Protein AF-0000000072248051 (afdb_homodimer)

Structure (mmCIF, N/CA/C/O backbone):
data_AF-0000000072248051-model_v1
#
loop_
_entity.id
_entity.type
_entity.pdbx_description
1 polymer '5-carboxymethyl-2-hydroxymuconate delta isomerase'
#
loop_
_atom_site.group_PDB
_atom_site.id
_atom_site.type_symbol
_atom_site.label_atom_id
_atom_site.label_alt_id
_atom_site.label_comp_id
_atom_site.label_asym_id
_atom_site.label_entity_id
_atom_site.label_seq_id
_atom_site.pdbx_PDB_ins_code
_atom_site.Cartn_x
_atom_site.Cartn_y
_atom_site.Cartn_z
_atom_site.occupancy
_atom_site.B_iso_or_equiv
_atom_site.auth_seq_id
_atom_site.auth_comp_id
_atom_site.auth_asym_id
_atom_site.auth_atom_id
_atom_site.pdbx_PDB_model_num
ATOM 1 N N . MET A 1 1 ? 15.422 21.766 -1.283 1 56.38 1 MET A N 1
ATOM 2 C CA . MET A 1 1 ? 14.008 21.906 -1.621 1 56.38 1 MET A CA 1
ATOM 3 C C . MET A 1 1 ? 13.242 20.625 -1.302 1 56.38 1 MET A C 1
ATOM 5 O O . MET A 1 1 ? 13.797 19.531 -1.382 1 56.38 1 MET A O 1
ATOM 9 N N . ALA A 1 2 ? 12.133 20.641 -0.471 1 66.75 2 ALA A N 1
ATOM 10 C CA . ALA A 1 2 ? 11.414 19.422 -0.105 1 66.75 2 ALA A CA 1
ATOM 11 C C . ALA A 1 2 ? 10.547 18.922 -1.262 1 66.75 2 ALA A C 1
ATOM 13 O O . ALA A 1 2 ? 9.977 19.734 -2.008 1 66.75 2 ALA A O 1
ATOM 14 N N . MET A 1 3 ? 10.852 17.75 -1.955 1 83.56 3 MET A N 1
ATOM 15 C CA . MET A 1 3 ? 10.305 17.094 -3.141 1 83.56 3 MET A CA 1
ATOM 16 C C . MET A 1 3 ? 9.375 15.953 -2.752 1 83.56 3 MET A C 1
ATOM 18 O O . MET A 1 3 ? 9.758 14.781 -2.797 1 83.56 3 MET A O 1
ATOM 22 N N . PRO A 1 4 ? 8.094 16.531 -2.42 1 94.81 4 PRO A N 1
ATOM 23 C CA . PRO A 1 4 ? 7.203 15.43 -2.037 1 94.81 4 PRO A CA 1
ATOM 24 C C . PRO A 1 4 ? 6.652 14.664 -3.24 1 94.81 4 PRO A C 1
ATOM 26 O O . PRO A 1 4 ? 6.301 15.273 -4.254 1 94.81 4 PRO A O 1
ATOM 29 N N . HIS A 1 5 ? 6.719 13.406 -3.209 1 97.38 5 HIS A N 1
ATOM 30 C CA . HIS A 1 5 ? 5.953 12.5 -4.055 1 97.38 5 HIS A CA 1
ATOM 31 C C . HIS A 1 5 ? 4.754 11.93 -3.303 1 97.38 5 HIS A C 1
ATOM 33 O O . HIS A 1 5 ? 4.914 11.312 -2.248 1 97.38 5 HIS A O 1
ATOM 39 N N . VAL A 1 6 ? 3.574 12.25 -3.816 1 98.56 6 VAL A N 1
ATOM 40 C CA . VAL A 1 6 ? 2.365 11.719 -3.195 1 98.56 6 VAL A CA 1
ATOM 41 C C . VAL A 1 6 ? 1.785 10.602 -4.062 1 98.56 6 VAL A C 1
ATOM 43 O O . VAL A 1 6 ? 1.595 10.781 -5.27 1 98.56 6 VAL A O 1
ATOM 46 N N . VAL A 1 7 ? 1.56 9.422 -3.469 1 98.69 7 VAL A N 1
ATOM 47 C CA . VAL A 1 7 ? 0.905 8.297 -4.129 1 98.69 7 VAL A CA 1
ATOM 48 C C . VAL A 1 7 ? -0.353 7.906 -3.355 1 98.69 7 VAL A C 1
ATOM 50 O O . VAL A 1 7 ? -0.279 7.551 -2.176 1 98.69 7 VAL A O 1
ATOM 53 N N . VAL A 1 8 ? -1.468 8.016 -4.027 1 98.75 8 VAL A N 1
ATOM 54 C CA . VAL A 1 8 ? -2.736 7.684 -3.391 1 98.75 8 VAL A CA 1
ATOM 55 C C . VAL A 1 8 ? -3.295 6.395 -3.992 1 98.75 8 VAL A C 1
ATOM 57 O O . VAL A 1 8 ? -3.477 6.301 -5.207 1 98.75 8 VAL A O 1
ATOM 60 N N . ASP A 1 9 ? -3.535 5.387 -3.133 1 98.62 9 ASP A N 1
ATOM 61 C CA . ASP A 1 9 ? -4.293 4.191 -3.496 1 98.62 9 ASP A CA 1
ATOM 62 C C . ASP A 1 9 ? -5.711 4.254 -2.939 1 98.62 9 ASP A C 1
ATOM 64 O O . ASP A 1 9 ? -5.918 4.664 -1.796 1 98.62 9 ASP A O 1
ATOM 68 N N . TYR A 1 10 ? -6.629 3.877 -3.762 1 98.56 10 TYR A N 1
ATOM 69 C CA . TYR A 1 10 ? -7.996 3.846 -3.256 1 98.56 10 TYR A CA 1
ATOM 70 C C . TYR A 1 10 ? -8.75 2.633 -3.791 1 98.56 10 TYR A C 1
ATOM 72 O O . TYR A 1 10 ? -8.461 2.154 -4.891 1 98.56 10 TYR A O 1
ATOM 80 N N . SER A 1 11 ? -9.688 2.115 -2.953 1 98.12 11 SER A N 1
ATOM 81 C CA . SER A 1 11 ? -10.398 0.886 -3.291 1 98.12 11 SER A CA 1
ATOM 82 C C . SER A 1 11 ? -11.383 1.111 -4.434 1 98.12 11 SER A C 1
ATOM 84 O O . SER A 1 11 ? -12.016 2.164 -4.516 1 98.12 11 SER A O 1
ATOM 86 N N . GLU A 1 12 ? -11.602 0.101 -5.242 1 97.06 12 GLU A N 1
ATOM 87 C CA . GLU A 1 12 ? -12.367 0.191 -6.48 1 97.06 12 GLU A CA 1
ATOM 88 C C . GLU A 1 12 ? -13.836 0.494 -6.195 1 97.06 12 GLU A C 1
ATOM 90 O O . GLU A 1 12 ? -14.531 1.071 -7.035 1 97.06 12 GLU A O 1
ATOM 95 N N . ASN A 1 13 ? -14.344 0.174 -5.078 1 95.88 13 ASN A N 1
ATOM 96 C CA . ASN A 1 13 ? -15.766 0.297 -4.789 1 95.88 13 ASN A CA 1
ATOM 97 C C . ASN A 1 13 ? -16.156 1.74 -4.477 1 95.88 13 ASN A C 1
ATOM 99 O O . ASN A 1 13 ? -17.328 2.049 -4.309 1 95.88 13 ASN A O 1
ATOM 103 N N . LEU A 1 14 ? -15.133 2.615 -4.359 1 95.31 14 LEU A N 1
ATOM 104 C CA . LEU A 1 14 ? -15.406 4.043 -4.254 1 95.31 14 LEU A CA 1
ATOM 105 C C . LEU A 1 14 ? -15.781 4.625 -5.617 1 95.31 14 LEU A C 1
ATOM 107 O O . LEU A 1 14 ? -15.047 5.453 -6.164 1 95.31 14 LEU A O 1
ATOM 111 N N . THR A 1 15 ? -16.922 4.336 -6.176 1 91.31 15 THR A N 1
ATOM 112 C CA . THR A 1 15 ? -17.344 4.613 -7.547 1 91.31 15 THR A CA 1
ATOM 113 C C . THR A 1 15 ? -17.594 6.105 -7.742 1 91.31 15 THR A C 1
ATOM 115 O O . THR A 1 15 ? -17.5 6.617 -8.859 1 91.31 15 THR A O 1
ATOM 118 N N . GLY A 1 16 ? -17.812 6.949 -6.902 1 91.44 16 GLY A N 1
ATOM 119 C CA . GLY A 1 16 ? -18.109 8.367 -7.043 1 91.44 16 GLY A CA 1
ATOM 120 C C . GLY A 1 16 ? -16.906 9.25 -6.766 1 91.44 16 GLY A C 1
ATOM 121 O O . GLY A 1 16 ? -17.031 10.477 -6.688 1 91.44 16 GLY A O 1
ATOM 122 N N . LEU A 1 17 ? -15.734 8.656 -6.652 1 96.19 17 LEU A N 1
ATOM 123 C CA . LEU A 1 17 ? -14.539 9.414 -6.305 1 96.19 17 LEU A CA 1
ATOM 124 C C . LEU A 1 17 ? -13.992 10.156 -7.523 1 96.19 17 LEU A C 1
ATOM 126 O O . LEU A 1 17 ? -13.82 9.555 -8.586 1 96.19 17 LEU A O 1
ATOM 130 N N . ASN A 1 18 ? -13.828 11.477 -7.438 1 97.69 18 ASN A N 1
ATOM 131 C CA . ASN A 1 18 ? -13.078 12.289 -8.383 1 97.69 18 ASN A CA 1
ATOM 132 C C . ASN A 1 18 ? -11.602 12.359 -8.016 1 97.69 18 ASN A C 1
ATOM 134 O O . ASN A 1 18 ? -11.195 13.172 -7.184 1 97.69 18 ASN A O 1
ATOM 138 N N . ALA A 1 19 ? -10.82 11.555 -8.672 1 97.44 19 ALA A N 1
ATOM 139 C CA . ALA A 1 19 ? -9.43 11.375 -8.281 1 97.44 19 ALA A CA 1
ATOM 140 C C . ALA A 1 19 ? -8.633 12.664 -8.477 1 97.44 19 ALA A C 1
ATOM 142 O O . ALA A 1 19 ? -7.75 12.977 -7.676 1 97.44 19 ALA A O 1
ATOM 143 N N . LYS A 1 20 ? -8.812 13.352 -9.57 1 98 20 LYS A N 1
ATOM 144 C CA . LYS A 1 20 ? -8.117 14.609 -9.789 1 98 20 LYS A CA 1
ATOM 145 C C . LYS A 1 20 ? -8.422 15.609 -8.68 1 98 20 LYS A C 1
ATOM 147 O O . LYS A 1 20 ? -7.516 16.281 -8.172 1 98 20 LYS A O 1
ATOM 152 N N . GLN A 1 21 ? -9.648 15.727 -8.352 1 98 21 GLN A N 1
ATOM 153 C CA . GLN A 1 21 ? -10.031 16.625 -7.266 1 98 21 GLN A CA 1
ATOM 154 C C . GLN A 1 21 ? -9.391 16.203 -5.945 1 98 21 GLN A C 1
ATOM 156 O O . GLN A 1 21 ? -9 17.047 -5.141 1 98 21 GLN A O 1
ATOM 161 N N . LEU A 1 22 ? -9.383 14.922 -5.664 1 98.38 22 LEU A N 1
ATOM 162 C CA . LEU A 1 22 ? -8.711 14.383 -4.48 1 98.38 22 LEU A CA 1
ATOM 163 C C . LEU A 1 22 ? -7.258 14.836 -4.426 1 98.38 22 LEU A C 1
ATOM 165 O O . LEU A 1 22 ? -6.797 15.336 -3.398 1 98.38 22 LEU A O 1
ATOM 169 N N . LEU A 1 23 ? -6.531 14.711 -5.555 1 98.62 23 LEU A N 1
ATOM 170 C CA . LEU A 1 23 ? -5.133 15.117 -5.625 1 98.62 23 LEU A CA 1
ATOM 171 C C . LEU A 1 23 ? -4.992 16.625 -5.441 1 98.62 23 LEU A C 1
ATOM 173 O O . LEU A 1 23 ? -4.055 17.094 -4.789 1 98.62 23 LEU A O 1
ATOM 177 N N . GLU A 1 24 ? -5.883 17.344 -5.992 1 98.25 24 GLU A N 1
ATOM 178 C CA . GLU A 1 24 ? -5.859 18.797 -5.824 1 98.25 24 GLU A CA 1
ATOM 179 C C . GLU A 1 24 ? -6 19.172 -4.355 1 98.25 24 GLU A C 1
ATOM 181 O O . GLU A 1 24 ? -5.316 20.078 -3.877 1 98.25 24 GLU A O 1
ATOM 186 N N . GLU A 1 25 ? -6.906 18.516 -3.691 1 97.94 25 GLU A N 1
ATOM 187 C CA . GLU A 1 25 ? -7.102 18.781 -2.27 1 97.94 25 GLU A CA 1
ATOM 188 C C . GLU A 1 25 ? -5.84 18.469 -1.472 1 97.94 25 GLU A C 1
ATOM 190 O O . GLU A 1 25 ? -5.438 19.25 -0.603 1 97.94 25 GLU A O 1
ATOM 195 N N . ILE A 1 26 ? -5.203 17.406 -1.761 1 98.5 26 ILE A N 1
ATOM 196 C CA . ILE A 1 26 ? -3.986 17 -1.073 1 98.5 26 ILE A CA 1
ATOM 197 C C . ILE A 1 26 ? -2.871 18 -1.352 1 98.5 26 ILE A C 1
ATOM 199 O O . ILE A 1 26 ? -2.215 18.484 -0.425 1 98.5 26 ILE A O 1
ATOM 203 N N . ASN A 1 27 ? -2.695 18.312 -2.621 1 98.31 27 ASN A N 1
ATOM 204 C CA . ASN A 1 27 ? -1.646 19.25 -2.996 1 98.31 27 ASN A CA 1
ATOM 205 C C . ASN A 1 27 ? -1.867 20.609 -2.361 1 98.31 27 ASN A C 1
ATOM 207 O O . ASN A 1 27 ? -0.923 21.234 -1.864 1 98.31 27 ASN A O 1
ATOM 211 N N . THR A 1 28 ? -3.078 21.078 -2.377 1 98.25 28 THR A N 1
ATOM 212 C CA . THR A 1 28 ? -3.412 22.359 -1.759 1 98.25 28 THR A CA 1
ATOM 213 C C . THR A 1 28 ? -3.074 22.344 -0.271 1 98.25 28 THR A C 1
ATOM 215 O O . THR A 1 28 ? -2.482 23.297 0.246 1 98.25 28 THR A O 1
ATOM 218 N N . THR A 1 29 ? -3.441 21.328 0.4 1 98.25 29 THR A N 1
ATOM 219 C CA . THR A 1 29 ? -3.18 21.188 1.828 1 98.25 29 THR A CA 1
ATOM 220 C C . THR A 1 29 ? -1.681 21.234 2.109 1 98.25 29 THR A C 1
ATOM 222 O O . THR A 1 29 ? -1.235 21.906 3.041 1 98.25 29 THR A O 1
ATOM 225 N N . LEU A 1 30 ? -0.896 20.5 1.316 1 97.62 30 LEU A N 1
ATOM 226 C CA . LEU A 1 30 ? 0.554 20.5 1.479 1 97.62 30 LEU A CA 1
ATOM 227 C C . LEU A 1 30 ? 1.131 21.891 1.268 1 97.62 30 LEU A C 1
ATOM 229 O O . LEU A 1 30 ? 2.031 22.312 1.997 1 97.62 30 LEU A O 1
ATOM 233 N N . ILE A 1 31 ? 0.666 22.609 0.287 1 97.25 31 ILE A N 1
ATOM 234 C CA . ILE A 1 31 ? 1.112 23.969 0.007 1 97.25 31 ILE A CA 1
ATOM 235 C C . ILE A 1 31 ? 0.816 24.875 1.206 1 97.25 31 ILE A C 1
ATOM 237 O O . ILE A 1 31 ? 1.649 25.688 1.595 1 97.25 31 ILE A O 1
ATOM 241 N N . GLU A 1 32 ? -0.302 24.672 1.807 1 97.06 32 GLU A N 1
ATOM 242 C CA . GLU A 1 32 ? -0.757 25.516 2.91 1 97.06 32 GLU A CA 1
ATOM 243 C C . GLU A 1 32 ? 0.099 25.297 4.156 1 97.06 32 GLU A C 1
ATOM 245 O O . GLU A 1 32 ? 0.104 26.141 5.062 1 97.06 32 GLU A O 1
ATOM 250 N N . THR A 1 33 ? 0.767 24.172 4.258 1 94.81 33 THR A N 1
ATOM 251 C CA . THR A 1 33 ? 1.688 23.969 5.371 1 94.81 33 THR A CA 1
ATOM 252 C C . THR A 1 33 ? 2.859 24.938 5.289 1 94.81 33 THR A C 1
ATOM 254 O O . THR A 1 33 ? 3.574 25.141 6.273 1 94.81 33 THR A O 1
ATOM 257 N N . GLU A 1 34 ? 3.182 25.469 4.07 1 94.12 34 GLU A N 1
ATOM 258 C CA . GLU A 1 34 ? 4.277 26.375 3.766 1 94.12 34 GLU A CA 1
ATOM 259 C C . GLU A 1 34 ? 5.625 25.672 3.846 1 94.12 34 GLU A C 1
ATOM 261 O O . GLU A 1 34 ? 6.668 26.312 3.973 1 94.12 34 GLU A O 1
ATOM 266 N N . LEU A 1 35 ? 5.574 24.422 3.781 1 93.5 35 LEU A N 1
ATOM 267 C CA . LEU A 1 35 ? 6.793 23.625 3.836 1 93.5 35 LEU A CA 1
ATOM 268 C C . LEU A 1 35 ? 7.289 23.297 2.434 1 93.5 35 LEU A C 1
ATOM 270 O O . LEU A 1 35 ? 8.43 22.859 2.258 1 93.5 35 LEU A O 1
ATOM 274 N N . PHE A 1 36 ? 6.43 23.453 1.482 1 94.12 36 PHE A N 1
ATOM 275 C CA . PHE A 1 36 ? 6.742 23.031 0.121 1 94.12 36 PHE A CA 1
ATOM 276 C C . PHE A 1 36 ? 6.34 24.109 -0.881 1 94.12 36 PHE A C 1
ATOM 278 O O . PHE A 1 36 ? 5.359 24.828 -0.67 1 94.12 36 PHE A O 1
ATOM 285 N N . SER A 1 37 ? 7.082 24.141 -1.978 1 93.19 37 SER A N 1
ATOM 286 C CA . SER A 1 37 ? 6.656 24.922 -3.137 1 93.19 37 SER A CA 1
ATOM 287 C C . SER A 1 37 ? 5.738 24.109 -4.043 1 93.19 37 SER A C 1
ATOM 289 O O . SER A 1 37 ? 5.961 22.906 -4.25 1 93.19 37 SER A O 1
ATOM 291 N N . PRO A 1 38 ? 4.77 24.812 -4.602 1 94.81 38 PRO A N 1
ATOM 292 C CA . PRO A 1 38 ? 3.832 24.078 -5.465 1 94.81 38 PRO A CA 1
ATOM 293 C C . PRO A 1 38 ? 4.531 23.281 -6.559 1 94.81 38 PRO A C 1
ATOM 295 O O . PRO A 1 38 ? 4.133 22.156 -6.848 1 94.81 38 PRO A O 1
ATOM 298 N N . GLU A 1 39 ? 5.621 23.797 -7.133 1 91.88 39 GLU A N 1
ATOM 299 C CA . GLU A 1 39 ? 6.277 23.156 -8.273 1 91.88 39 GLU A CA 1
ATOM 300 C C . GLU A 1 39 ? 7.055 21.922 -7.852 1 91.88 39 GLU A C 1
ATOM 302 O O . GLU A 1 39 ? 7.457 21.109 -8.695 1 91.88 39 GLU A O 1
ATOM 307 N N . ASP A 1 40 ? 7.172 21.719 -6.555 1 92.12 40 ASP A N 1
ATOM 308 C CA . ASP A 1 40 ? 7.945 20.594 -6.051 1 92.12 40 ASP A CA 1
ATOM 309 C C . ASP A 1 40 ? 7.051 19.391 -5.789 1 92.12 40 ASP A C 1
ATOM 311 O O . ASP A 1 40 ? 7.547 18.281 -5.559 1 92.12 40 ASP A O 1
ATOM 315 N N . ILE A 1 41 ? 5.828 19.562 -5.789 1 97.06 41 ILE A N 1
ATOM 316 C CA . ILE A 1 41 ? 4.895 18.5 -5.406 1 97.06 41 ILE A CA 1
ATOM 317 C C . ILE A 1 41 ? 4.473 17.719 -6.645 1 97.06 41 ILE A C 1
ATOM 319 O O . ILE A 1 41 ? 4.023 18.297 -7.633 1 97.06 41 ILE A O 1
ATOM 323 N N . LYS A 1 42 ? 4.66 16.438 -6.699 1 97.81 42 LYS A N 1
ATOM 324 C CA . LYS A 1 42 ? 4.148 15.516 -7.703 1 97.81 42 LYS A CA 1
ATOM 325 C C . LYS A 1 42 ? 3.217 14.484 -7.074 1 97.81 42 LYS A C 1
ATOM 327 O O . LYS A 1 42 ? 3.613 13.758 -6.16 1 97.81 42 LYS A O 1
ATOM 332 N N . SER A 1 43 ? 1.967 14.469 -7.465 1 98.5 43 SER A N 1
ATOM 333 C CA . SER A 1 43 ? 1 13.539 -6.895 1 98.5 43 SER A CA 1
ATOM 334 C C . SER A 1 43 ? 0.36 12.672 -7.973 1 98.5 43 SER A C 1
ATOM 336 O O . SER A 1 43 ? 0.293 13.078 -9.141 1 98.5 43 SER A O 1
ATOM 338 N N . ARG A 1 44 ? 0.008 11.469 -7.656 1 98.69 44 ARG A N 1
ATOM 339 C CA . ARG A 1 44 ? -0.697 10.547 -8.539 1 98.69 44 ARG A CA 1
ATOM 340 C C . ARG A 1 44 ? -1.644 9.648 -7.75 1 98.69 44 ARG A C 1
ATOM 342 O O . ARG A 1 44 ? -1.445 9.43 -6.555 1 98.69 44 ARG A O 1
ATOM 349 N N . ALA A 1 45 ? -2.66 9.211 -8.352 1 98.5 45 ALA A N 1
ATOM 350 C CA . ALA A 1 45 ? -3.664 8.344 -7.734 1 98.5 45 ALA A CA 1
ATOM 351 C C . ALA A 1 45 ? -3.838 7.059 -8.539 1 98.5 45 ALA A C 1
ATOM 353 O O . ALA A 1 45 ? -3.756 7.07 -9.766 1 98.5 45 ALA A O 1
ATOM 354 N N . ARG A 1 46 ? -4.043 5.945 -7.785 1 97.69 46 ARG A N 1
ATOM 355 C CA . ARG A 1 46 ? -4.273 4.625 -8.367 1 97.69 46 ARG A CA 1
ATOM 356 C C . ARG A 1 46 ? -5.508 3.971 -7.762 1 97.69 46 ARG A C 1
ATOM 358 O O . ARG A 1 46 ? -5.684 3.973 -6.543 1 97.69 46 ARG A O 1
ATOM 365 N N . LYS A 1 47 ? -6.277 3.451 -8.711 1 98.31 47 LYS A N 1
ATOM 366 C CA . LYS A 1 47 ? -7.391 2.625 -8.258 1 98.31 47 LYS A CA 1
ATOM 367 C C . LYS A 1 47 ? -6.953 1.181 -8.039 1 98.31 47 LYS A C 1
ATOM 369 O O . LYS A 1 47 ? -6.301 0.589 -8.906 1 98.31 47 LYS A O 1
ATOM 374 N N . ASP A 1 48 ? -7.215 0.665 -6.855 1 98.19 48 ASP A N 1
ATOM 375 C CA . ASP A 1 48 ? -6.984 -0.753 -6.598 1 98.19 48 ASP A CA 1
ATOM 376 C C . ASP A 1 48 ? -8.164 -1.598 -7.086 1 98.19 48 ASP A C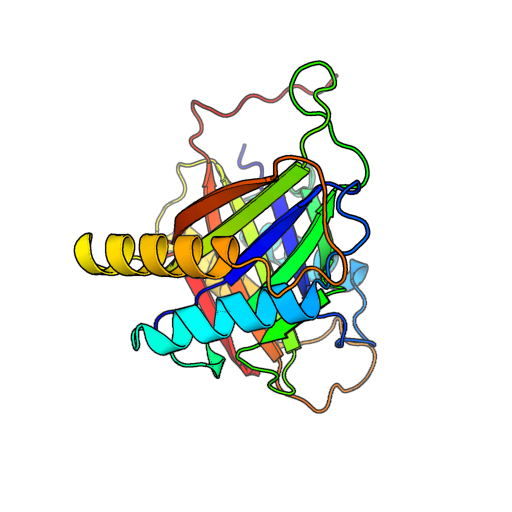 1
ATOM 378 O O . ASP A 1 48 ? -9.125 -1.805 -6.352 1 98.19 48 ASP A O 1
ATOM 382 N N . ASP A 1 49 ? -8.039 -2.166 -8.305 1 97.38 49 ASP A N 1
ATOM 383 C CA . ASP A 1 49 ? -9.141 -2.918 -8.906 1 97.38 49 ASP A CA 1
ATOM 384 C C . ASP A 1 49 ? -9.414 -4.203 -8.125 1 97.38 49 ASP A C 1
ATOM 386 O O . ASP A 1 49 ? -10.57 -4.613 -7.984 1 97.38 49 ASP A O 1
ATOM 390 N N . VAL A 1 50 ? -8.344 -4.852 -7.746 1 97.69 50 VAL A N 1
ATOM 391 C CA . VAL A 1 50 ? -8.461 -6.027 -6.891 1 97.69 50 VAL A CA 1
ATOM 392 C C . VAL A 1 50 ? -7.992 -5.688 -5.48 1 97.69 50 VAL A C 1
ATOM 394 O O . VAL A 1 50 ? -6.82 -5.375 -5.266 1 97.69 50 VAL A O 1
ATOM 397 N N . PHE A 1 51 ? -8.938 -5.742 -4.578 1 98.38 51 PHE A N 1
ATOM 398 C CA . PHE A 1 51 ? -8.641 -5.391 -3.193 1 98.38 51 PHE A CA 1
ATOM 399 C C . PHE A 1 51 ? -9.492 -6.211 -2.232 1 98.38 51 PHE A C 1
ATOM 401 O O . PHE A 1 51 ? -10.461 -6.852 -2.646 1 98.38 51 PHE A O 1
ATOM 408 N N . LEU A 1 52 ? -9.031 -6.238 -0.969 1 98 52 LEU A N 1
ATOM 409 C CA . LEU A 1 52 ? -9.797 -6.828 0.125 1 98 52 LEU A CA 1
ATOM 410 C C . LEU A 1 52 ? -9.555 -6.07 1.427 1 98 52 LEU A C 1
ATOM 412 O O . LEU A 1 52 ? -8.43 -5.652 1.706 1 98 52 LEU A O 1
ATOM 416 N N . ILE A 1 53 ? -10.57 -5.879 2.158 1 96.94 53 ILE A N 1
ATOM 417 C CA . ILE A 1 53 ? -10.477 -5.516 3.568 1 96.94 53 ILE A CA 1
ATOM 418 C C . ILE A 1 53 ? -10.867 -6.707 4.438 1 96.94 53 ILE A C 1
ATOM 420 O O . ILE A 1 53 ? -12.008 -7.164 4.391 1 96.94 53 ILE A O 1
ATOM 424 N N . GLY A 1 54 ? -9.82 -7.141 5.23 1 96.81 54 GLY A N 1
ATOM 425 C CA . GLY A 1 54 ? -10.062 -8.383 5.949 1 96.81 54 GLY A CA 1
ATOM 426 C C . GLY A 1 54 ? -10.438 -9.531 5.043 1 96.81 54 GLY A C 1
ATOM 427 O O . GLY A 1 54 ? -9.688 -9.891 4.137 1 96.81 54 GLY A O 1
ATOM 428 N N . LEU A 1 55 ? -11.68 -10.109 5.32 1 95.31 55 LEU A N 1
ATOM 429 C CA . LEU A 1 55 ? -12.164 -11.211 4.504 1 95.31 55 LEU A CA 1
ATOM 430 C C . LEU A 1 55 ? -13.367 -10.781 3.67 1 95.31 55 LEU A C 1
ATOM 432 O O . LEU A 1 55 ? -14.203 -11.609 3.311 1 95.31 55 LEU A O 1
ATOM 436 N N . GLY A 1 56 ? -13.477 -9.438 3.461 1 93.69 56 GLY A N 1
ATOM 437 C CA . GLY A 1 56 ? -14.539 -8.953 2.588 1 93.69 56 GLY A CA 1
ATOM 438 C C . GLY A 1 56 ? -15.453 -7.945 3.26 1 93.69 56 GLY A C 1
ATOM 439 O O . GLY A 1 56 ? -16.656 -7.945 3.021 1 93.69 56 GLY A O 1
ATOM 440 N N . ALA A 1 57 ? -14.984 -7.098 4.152 1 89.44 57 ALA A N 1
ATOM 441 C CA . ALA A 1 57 ? -15.766 -6.008 4.742 1 89.44 57 ALA A CA 1
ATOM 442 C C . ALA A 1 57 ? -16.25 -5.039 3.668 1 89.44 57 ALA A C 1
ATOM 444 O O . ALA A 1 57 ? -15.547 -4.77 2.695 1 89.44 57 ALA A O 1
ATOM 445 N N . GLU A 1 58 ? -17.469 -4.523 3.893 1 91.19 58 GLU A N 1
ATOM 446 C CA . GLU A 1 58 ? -18.062 -3.639 2.902 1 91.19 58 GLU A CA 1
ATOM 447 C C . GLU A 1 58 ? -17.641 -2.189 3.123 1 91.19 58 GLU A C 1
ATOM 449 O O . GLU A 1 58 ? -18.484 -1.284 3.119 1 91.19 58 GLU A O 1
ATOM 454 N N . GLN A 1 59 ? -16.484 -1.914 3.492 1 96.06 59 GLN A N 1
ATOM 455 C CA . GLN A 1 59 ? -15.898 -0.584 3.633 1 96.06 59 GLN A CA 1
ATOM 456 C C . GLN A 1 59 ? -15.023 -0.236 2.43 1 96.06 59 GLN A C 1
ATOM 458 O O . GLN A 1 59 ? -14.805 -1.073 1.552 1 96.06 59 GLN A O 1
ATOM 463 N N . ALA A 1 60 ? -14.695 1.013 2.348 1 97.31 60 ALA A N 1
ATOM 464 C CA . ALA A 1 60 ? -13.727 1.494 1.365 1 97.31 60 ALA A CA 1
ATOM 465 C C . ALA A 1 60 ? -12.5 2.09 2.051 1 97.31 60 ALA A C 1
ATOM 467 O O . ALA A 1 60 ? -12.469 2.215 3.277 1 97.31 60 ALA A O 1
ATOM 468 N N . TYR A 1 61 ? -11.445 2.346 1.275 1 98 61 TYR A N 1
ATOM 469 C CA . TYR A 1 61 ? -10.305 3.027 1.871 1 98 61 TYR A CA 1
ATOM 470 C C . TYR A 1 61 ? -9.672 4 0.882 1 98 61 TYR A C 1
ATOM 472 O O . TYR A 1 61 ? -9.852 3.867 -0.33 1 98 61 TYR A O 1
ATOM 480 N N . ILE A 1 62 ? -9.086 5 1.39 1 98.38 62 ILE A N 1
ATOM 481 C CA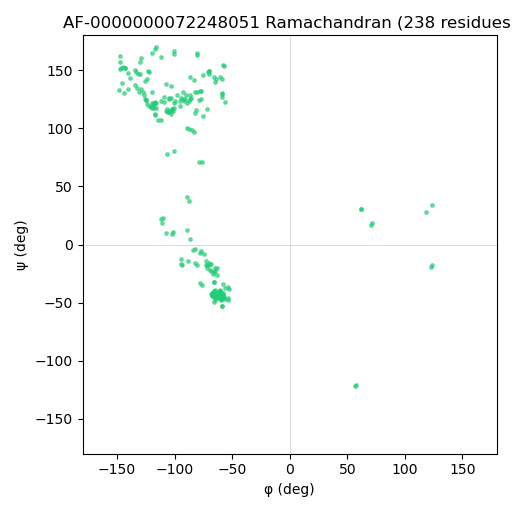 . ILE A 1 62 ? -8.125 5.891 0.746 1 98.38 62 ILE A CA 1
ATOM 482 C C . ILE A 1 62 ? -6.816 5.887 1.526 1 98.38 62 ILE A C 1
ATOM 484 O O . ILE A 1 62 ? -6.797 6.184 2.725 1 98.38 62 ILE A O 1
ATOM 488 N N . HIS A 1 63 ? -5.738 5.473 0.895 1 98.62 63 HIS A N 1
ATOM 489 C CA . HIS A 1 63 ? -4.41 5.434 1.5 1 98.62 63 HIS A CA 1
ATOM 490 C C . HIS A 1 63 ? -3.443 6.359 0.771 1 98.62 63 HIS A C 1
ATOM 492 O O . HIS A 1 63 ? -3.061 6.09 -0.37 1 98.62 63 HIS A O 1
ATOM 498 N N . ALA A 1 64 ? -3.031 7.438 1.464 1 98.62 64 ALA A N 1
ATOM 499 C CA . ALA A 1 64 ? -2.105 8.414 0.896 1 98.62 64 ALA A CA 1
ATOM 500 C C . ALA A 1 64 ? -0.712 8.266 1.5 1 98.62 64 ALA A C 1
ATOM 502 O O . ALA A 1 64 ? -0.523 8.477 2.699 1 98.62 64 ALA A O 1
ATOM 503 N N . LYS A 1 65 ? 0.223 7.863 0.664 1 98.5 65 LYS A N 1
ATOM 504 C CA . LYS A 1 65 ? 1.632 7.906 1.045 1 98.5 65 LYS A CA 1
ATOM 505 C C . LYS A 1 65 ? 2.289 9.203 0.575 1 98.5 65 LYS A C 1
ATOM 507 O O . LYS A 1 65 ? 2.191 9.562 -0.6 1 98.5 65 LYS A O 1
ATOM 512 N N . VAL A 1 66 ? 2.906 9.906 1.515 1 98.12 66 VAL A N 1
ATOM 513 C CA . VAL A 1 66 ? 3.629 11.133 1.213 1 98.12 66 VAL A CA 1
ATOM 514 C C . VAL A 1 66 ? 5.121 10.93 1.472 1 98.12 66 VAL A C 1
ATOM 516 O O . VAL A 1 66 ? 5.551 10.852 2.625 1 98.12 66 VAL A O 1
ATOM 519 N N . TYR A 1 67 ? 5.844 10.852 0.363 1 97.75 67 TYR A N 1
ATOM 520 C CA . TYR A 1 67 ? 7.297 10.734 0.433 1 97.75 67 TYR A CA 1
ATOM 521 C C . TYR A 1 67 ? 7.953 12.109 0.523 1 97.75 67 TYR A C 1
ATOM 523 O O . TYR A 1 67 ? 7.719 12.977 -0.325 1 97.75 67 TYR A O 1
ATOM 531 N N . ILE A 1 68 ? 8.727 12.266 1.519 1 96.62 68 ILE A N 1
ATOM 532 C CA . ILE A 1 68 ? 9.383 13.555 1.737 1 96.62 68 ILE A CA 1
ATOM 533 C C . ILE A 1 68 ? 10.875 13.328 2.004 1 96.62 68 ILE A C 1
ATOM 535 O O . ILE A 1 68 ? 11.266 12.312 2.578 1 96.62 68 ILE A O 1
ATOM 539 N N . LEU A 1 69 ? 11.703 14.305 1.539 1 93.88 69 LEU A N 1
ATOM 540 C CA . LEU A 1 69 ? 13.125 14.234 1.873 1 93.88 69 LEU A CA 1
ATOM 541 C C . LEU A 1 69 ? 13.336 14.383 3.375 1 93.88 69 LEU A C 1
ATOM 543 O O . LEU A 1 69 ? 12.648 15.172 4.027 1 93.88 69 LEU A O 1
ATOM 547 N N . SER A 1 70 ? 14.297 13.539 3.859 1 93.88 70 SER A N 1
ATOM 548 C CA . SER A 1 70 ? 14.609 13.609 5.285 1 93.88 70 SER A CA 1
ATOM 549 C C . SER A 1 70 ? 15.031 15.016 5.691 1 93.88 70 SER A C 1
ATOM 551 O O . SER A 1 70 ? 15.453 15.812 4.848 1 93.88 70 SER A O 1
ATOM 553 N N . GLY A 1 71 ? 14.805 15.359 7.043 1 92.25 71 GLY A N 1
ATOM 554 C CA . GLY A 1 71 ? 15.195 16.656 7.555 1 92.25 71 GLY A CA 1
ATOM 555 C C . GLY A 1 71 ? 14.055 17.422 8.188 1 92.25 71 GLY A C 1
ATOM 556 O O . GLY A 1 71 ? 14.273 18.391 8.93 1 92.25 71 GLY A O 1
ATOM 557 N N . ARG A 1 72 ? 12.852 17 7.867 1 93.75 72 ARG A N 1
ATOM 558 C CA . ARG A 1 72 ? 11.703 17.625 8.523 1 93.75 72 ARG A CA 1
ATOM 559 C C . ARG A 1 72 ? 11.641 17.234 9.992 1 93.75 72 ARG A C 1
ATOM 561 O O . ARG A 1 72 ? 12 16.109 10.359 1 93.75 72 ARG A O 1
ATOM 568 N N . THR A 1 73 ? 11.117 18.156 10.805 1 95.75 73 THR A N 1
ATOM 569 C CA . THR A 1 73 ? 10.977 17.875 12.234 1 95.75 73 THR A CA 1
ATOM 570 C C . THR A 1 73 ? 9.742 17.031 12.5 1 95.75 73 THR A C 1
ATOM 572 O O . THR A 1 73 ? 8.859 16.922 11.641 1 95.75 73 THR A O 1
ATOM 575 N N . ALA A 1 74 ? 9.711 16.422 13.719 1 96.12 74 ALA A N 1
ATOM 576 C CA . ALA A 1 74 ? 8.539 15.648 14.133 1 96.12 74 ALA A CA 1
ATOM 577 C C . ALA A 1 74 ? 7.285 16.516 14.148 1 96.12 74 ALA A C 1
ATOM 579 O O . ALA A 1 74 ? 6.207 16.078 13.758 1 96.12 74 ALA A O 1
ATOM 580 N N . GLU A 1 75 ? 7.418 17.734 14.617 1 96.88 75 GLU A N 1
ATOM 581 C CA . GLU A 1 75 ? 6.293 18.672 14.672 1 96.88 75 GLU A CA 1
ATOM 582 C C . GLU A 1 75 ? 5.766 18.984 13.273 1 96.88 75 GLU A C 1
ATOM 584 O O . GLU A 1 75 ? 4.555 19.047 13.07 1 96.88 75 GLU A O 1
ATOM 589 N N . GLN A 1 76 ? 6.645 19.25 12.375 1 96.31 76 GLN A N 1
ATOM 590 C CA . GLN A 1 76 ? 6.246 19.5 11 1 96.31 76 GLN A CA 1
ATOM 591 C C . GLN A 1 76 ? 5.508 18.312 10.398 1 96.31 76 GLN A C 1
ATOM 593 O O . GLN A 1 76 ? 4.5 18.484 9.711 1 96.31 76 GLN A O 1
ATOM 598 N N . LYS A 1 77 ? 6.012 17.109 10.664 1 96.69 77 LYS A N 1
ATOM 599 C CA . LYS A 1 77 ? 5.371 15.906 10.156 1 96.69 77 LYS A CA 1
ATOM 600 C C . LYS A 1 77 ? 3.994 15.711 10.781 1 96.69 77 LYS A C 1
ATOM 602 O O . LYS A 1 77 ? 3.041 15.344 10.086 1 96.69 77 LYS A O 1
ATOM 607 N N . GLN A 1 78 ? 3.916 15.945 12.031 1 97.25 78 GLN A N 1
ATOM 608 C CA . GLN A 1 78 ? 2.631 15.836 12.711 1 97.25 78 GLN A CA 1
ATOM 609 C C . GLN A 1 78 ? 1.611 16.812 12.125 1 97.25 78 GLN A C 1
ATOM 611 O O . GLN A 1 78 ? 0.464 16.438 11.875 1 97.25 78 GLN A O 1
ATOM 616 N N . LEU A 1 79 ? 2.066 17.969 11.953 1 96.62 79 LEU A N 1
ATOM 617 C CA . LEU A 1 79 ? 1.204 18.984 11.359 1 96.62 79 LEU A CA 1
ATOM 618 C C . LEU A 1 79 ? 0.717 18.562 9.984 1 96.62 79 LEU A C 1
ATOM 620 O O . LEU A 1 79 ? -0.48 18.625 9.695 1 96.62 79 LEU A O 1
ATOM 624 N N . MET A 1 80 ? 1.604 18.094 9.156 1 96.75 80 MET A N 1
ATOM 625 C CA . MET A 1 80 ? 1.283 17.656 7.805 1 96.75 80 MET A CA 1
ATOM 626 C C . MET A 1 80 ? 0.255 16.531 7.836 1 96.75 80 MET A C 1
ATOM 628 O O . MET A 1 80 ? -0.763 16.594 7.145 1 96.75 80 MET A O 1
ATOM 632 N N . GLY A 1 81 ? 0.578 15.523 8.617 1 97.88 81 GLY A N 1
ATOM 633 C CA . GLY A 1 81 ? -0.302 14.367 8.703 1 97.88 81 GLY A CA 1
ATOM 634 C C . GLY A 1 81 ? -1.706 14.719 9.156 1 97.88 81 GLY A C 1
ATOM 635 O O . GLY A 1 81 ? -2.688 14.266 8.562 1 97.88 81 GLY A O 1
ATOM 636 N N . GLU A 1 82 ? -1.778 15.562 10.156 1 97.88 82 GLU A N 1
ATOM 637 C CA . GLU A 1 82 ? -3.07 15.953 10.711 1 97.88 82 GLU A CA 1
ATOM 638 C C . GLU A 1 82 ? -3.867 16.797 9.711 1 97.88 82 GLU A C 1
ATOM 640 O O . GLU A 1 82 ? -5.074 16.594 9.555 1 97.88 82 GLU A O 1
ATOM 645 N N . GLN A 1 83 ? -3.209 17.688 9.078 1 98 83 GLN A N 1
ATOM 646 C CA . GLN A 1 83 ? -3.898 18.547 8.117 1 98 83 GLN A CA 1
ATOM 647 C C . GLN A 1 83 ? -4.391 17.734 6.922 1 98 83 GLN A C 1
ATOM 649 O O . GLN A 1 83 ? -5.5 17.969 6.43 1 98 83 GLN A O 1
ATOM 654 N N . LEU A 1 84 ? -3.547 16.844 6.484 1 98.5 84 LEU A N 1
ATOM 655 C CA . LEU A 1 84 ? -3.957 16.016 5.363 1 98.5 84 LEU A CA 1
ATOM 656 C C . LEU A 1 84 ? -5.145 15.133 5.746 1 98.5 84 LEU A C 1
ATOM 658 O O . LEU A 1 84 ? -6.094 14.992 4.977 1 98.5 84 LEU A O 1
ATOM 662 N N . LEU A 1 85 ? -5.059 14.547 6.918 1 98.44 85 LEU A N 1
ATOM 663 C CA . LEU A 1 85 ? -6.156 13.703 7.371 1 98.44 85 LEU A CA 1
ATOM 664 C C . LEU A 1 85 ? -7.453 14.5 7.477 1 98.44 85 LEU A C 1
ATOM 666 O O . LEU A 1 85 ? -8.516 14.031 7.055 1 98.44 85 LEU A O 1
ATOM 670 N N . ALA A 1 86 ? -7.402 15.633 8.008 1 98 86 ALA A N 1
ATOM 671 C CA . ALA A 1 86 ? -8.562 16.516 8.125 1 98 86 ALA A CA 1
ATOM 672 C C . ALA A 1 86 ? -9.133 16.859 6.75 1 98 86 ALA A C 1
ATOM 674 O O . ALA A 1 86 ? -10.344 16.812 6.543 1 98 86 ALA A O 1
ATOM 675 N N . ALA A 1 87 ? -8.273 17.219 5.84 1 97.62 87 ALA A N 1
ATOM 676 C CA . ALA A 1 87 ? -8.703 17.562 4.484 1 97.62 87 ALA A CA 1
ATOM 677 C C . ALA A 1 87 ? -9.422 16.391 3.828 1 97.62 87 ALA A C 1
ATOM 679 O O . ALA A 1 87 ? -10.461 16.562 3.184 1 97.62 87 ALA A O 1
ATOM 680 N N . LEU A 1 88 ? -8.867 15.195 3.975 1 97.81 88 LEU A N 1
ATOM 681 C CA . LEU A 1 88 ? -9.477 14.008 3.387 1 97.81 88 LEU A CA 1
ATOM 682 C C . LEU A 1 88 ? -10.82 13.703 4.039 1 97.81 88 LEU A C 1
ATOM 684 O O . LEU A 1 88 ? -11.734 13.188 3.385 1 97.81 88 LEU A O 1
ATOM 688 N N . SER A 1 89 ? -10.953 14 5.25 1 97.44 89 SER A N 1
ATOM 689 C CA . SER A 1 89 ? -12.141 13.648 6.02 1 97.44 89 SER A CA 1
ATOM 690 C C . SER A 1 89 ? -13.352 14.461 5.566 1 97.44 89 SER A C 1
ATOM 692 O O . SER A 1 89 ? -14.492 14.07 5.828 1 97.44 89 SER A O 1
ATOM 694 N N . ASN A 1 90 ? -13.133 15.516 4.848 1 94.88 90 ASN A N 1
ATOM 695 C CA . ASN A 1 90 ? -14.234 16.359 4.398 1 94.88 90 ASN A CA 1
ATOM 696 C C . ASN A 1 90 ? -14.898 15.789 3.148 1 94.88 90 ASN A C 1
ATOM 698 O O . ASN A 1 90 ? -15.969 16.25 2.744 1 94.88 90 ASN A O 1
ATOM 702 N N . LYS A 1 91 ? -14.391 14.938 2.453 1 94.19 91 LYS A N 1
ATOM 703 C CA . LYS A 1 91 ? -14.922 14.094 1.383 1 94.19 91 LYS A CA 1
ATOM 704 C C . LYS A 1 91 ? -15.406 14.938 0.208 1 94.19 91 LYS A C 1
ATOM 706 O O . LYS A 1 91 ? -16.328 14.547 -0.515 1 94.19 91 LYS A O 1
ATOM 711 N N . LYS A 1 92 ? -14.781 16.078 0 1 95.12 92 LYS A N 1
ATOM 712 C CA . LYS A 1 92 ? -15.172 16.984 -1.081 1 95.12 92 LYS A CA 1
ATOM 713 C C . LYS A 1 92 ? -14.938 16.328 -2.443 1 95.12 92 LYS A C 1
ATOM 715 O O . LYS A 1 92 ? -15.508 16.766 -3.447 1 95.12 92 LYS A O 1
ATOM 720 N N . TYR A 1 93 ? -14.133 15.344 -2.512 1 96.44 93 TYR A N 1
ATOM 721 C CA . TYR A 1 93 ? -13.758 14.672 -3.75 1 96.44 93 TYR A CA 1
ATOM 722 C C . TYR A 1 93 ? -14.789 13.617 -4.129 1 96.44 93 TYR A C 1
ATOM 724 O O . TYR A 1 93 ? -14.688 12.992 -5.188 1 96.44 93 TYR A O 1
ATOM 732 N N . LEU A 1 94 ? -15.758 13.398 -3.316 1 95.56 94 LEU A N 1
ATOM 733 C CA . LEU A 1 94 ? -16.844 12.469 -3.645 1 95.56 94 LEU A CA 1
ATOM 734 C C . LEU A 1 94 ? -17.984 13.195 -4.332 1 95.56 94 LEU A C 1
ATOM 736 O O . LEU A 1 94 ? -18.516 14.172 -3.799 1 95.56 94 LEU A O 1
ATOM 740 N N . GLN A 1 95 ? -18.328 12.703 -5.461 1 90.31 95 GLN A N 1
ATOM 741 C CA . GLN A 1 95 ? -19.375 13.32 -6.266 1 90.31 95 GLN A CA 1
ATOM 742 C C . GLN A 1 95 ? -20.75 12.969 -5.73 1 90.31 95 GLN A C 1
ATOM 744 O O . GLN A 1 95 ? -21.719 13.695 -5.969 1 90.31 95 GLN A O 1
ATOM 749 N N . GLN A 1 96 ? -20.906 11.852 -5.215 1 87.12 96 GLN A N 1
ATOM 750 C CA . GLN A 1 96 ? -22.141 11.398 -4.594 1 87.12 96 GLN A CA 1
ATOM 751 C C . GLN A 1 96 ? -21.891 10.82 -3.203 1 87.12 96 GLN A C 1
ATOM 753 O O . GLN A 1 96 ? -20.75 10.484 -2.867 1 87.12 96 GLN A O 1
ATOM 758 N N . GLU A 1 97 ? -22.984 10.859 -2.463 1 86.44 97 GLU A N 1
ATOM 759 C CA . GLU A 1 97 ? -22.859 10.281 -1.127 1 86.44 97 GLU A CA 1
ATOM 760 C C . GLU A 1 97 ? -22.438 8.82 -1.192 1 86.44 97 GLU A C 1
ATOM 762 O O . GLU A 1 97 ? -22.891 8.07 -2.049 1 86.44 97 GLU A O 1
ATOM 767 N N . PHE A 1 98 ? -21.484 8.547 -0.452 1 88.5 98 PHE A N 1
ATOM 768 C CA . PHE A 1 98 ? -21.047 7.168 -0.263 1 88.5 98 PHE A CA 1
ATOM 769 C C . PHE A 1 98 ? -21.547 6.613 1.062 1 88.5 98 PHE A C 1
ATOM 771 O O . PHE A 1 98 ? -21.219 7.129 2.129 1 88.5 98 PHE A O 1
ATOM 778 N N . ASN A 1 99 ? -22.359 5.664 1.065 1 89 99 ASN A N 1
ATOM 779 C CA . ASN A 1 99 ? -23.125 5.207 2.215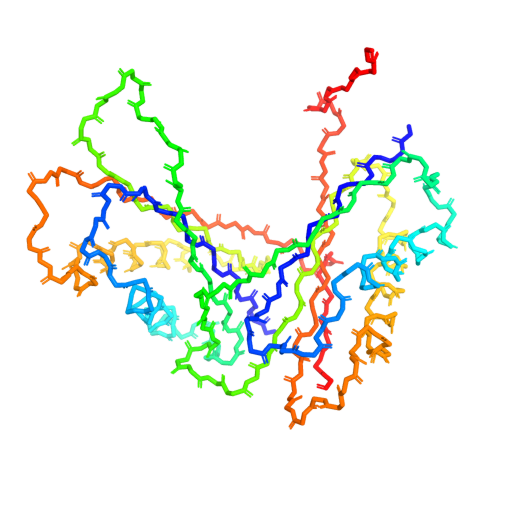 1 89 99 ASN A CA 1
ATOM 780 C C . ASN A 1 99 ? -22.375 4.16 3.021 1 89 99 ASN A C 1
ATOM 782 O O . ASN A 1 99 ? -22.984 3.391 3.773 1 89 99 ASN A O 1
ATOM 786 N N . LYS A 1 100 ? -21.203 3.951 2.842 1 92.75 100 LYS A N 1
ATOM 787 C CA . LYS A 1 100 ? -20.375 3.064 3.648 1 92.75 100 LYS A CA 1
ATOM 788 C C . LYS A 1 100 ? -19.234 3.828 4.297 1 92.75 100 LYS A C 1
ATOM 790 O O . LYS A 1 100 ? -18.969 4.98 3.945 1 92.75 100 LYS A O 1
ATOM 795 N N . GLU A 1 101 ? -18.641 3.217 5.262 1 95.56 101 GLU A N 1
ATOM 796 C CA . GLU A 1 101 ? -17.484 3.828 5.914 1 95.56 101 GLU A CA 1
ATOM 797 C C . GLU A 1 101 ? -16.266 3.838 4.988 1 95.56 101 GLU A C 1
ATOM 799 O O . GLU A 1 101 ? -16.094 2.939 4.164 1 95.56 101 GLU A O 1
ATOM 804 N N . ILE A 1 102 ? -15.492 4.871 5.148 1 96.94 102 ILE A N 1
ATOM 805 C CA . ILE A 1 102 ? -14.227 4.988 4.438 1 96.94 102 ILE A CA 1
ATOM 806 C C . ILE A 1 102 ? -13.078 5.027 5.438 1 96.94 102 ILE A C 1
ATOM 808 O O . ILE A 1 102 ? -13.07 5.855 6.352 1 96.94 102 ILE A O 1
ATOM 812 N N . GLN A 1 103 ? -12.164 4.082 5.297 1 97.38 103 GLN A N 1
ATOM 813 C CA . GLN A 1 103 ? -10.922 4.137 6.059 1 97.38 103 GLN A CA 1
ATOM 814 C C . GLN A 1 103 ? -9.906 5.055 5.387 1 97.38 103 GLN A C 1
ATOM 816 O O . GLN A 1 103 ? -9.43 4.762 4.289 1 97.38 103 GLN A O 1
ATOM 821 N N . LEU A 1 104 ? -9.602 6.184 6.062 1 97.94 104 LEU A N 1
ATOM 822 C CA . LEU A 1 104 ? -8.633 7.16 5.574 1 97.94 104 LEU A CA 1
ATOM 823 C C . LEU A 1 104 ? -7.277 6.977 6.258 1 97.94 104 LEU A C 1
ATOM 825 O O . LEU A 1 104 ? -7.195 6.977 7.488 1 97.94 104 LEU A O 1
ATOM 829 N N . CYS A 1 105 ? -6.25 6.781 5.43 1 97.94 105 CYS A N 1
ATOM 830 C CA . CYS A 1 105 ? -4.898 6.609 5.949 1 97.94 105 CYS A CA 1
ATOM 831 C C . CYS A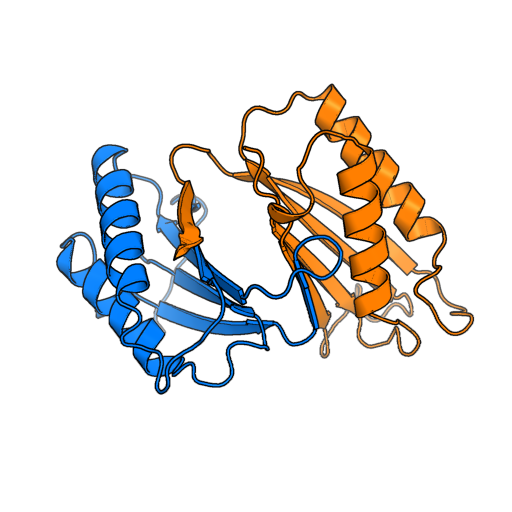 1 105 ? -3.93 7.578 5.281 1 97.94 105 CYS A C 1
ATOM 833 O O . CYS A 1 105 ? -3.969 7.762 4.062 1 97.94 105 CYS A O 1
ATOM 835 N N . VAL A 1 106 ? -3.123 8.266 6.125 1 98.38 106 VAL A N 1
ATOM 836 C CA . VAL A 1 106 ? -2.002 9.078 5.656 1 98.38 106 VAL A CA 1
ATOM 837 C C . VAL A 1 106 ? -0.7 8.547 6.254 1 98.38 106 VAL A C 1
ATOM 839 O O . VAL A 1 106 ? -0.584 8.406 7.473 1 98.38 106 VAL A O 1
ATOM 842 N N . GLU A 1 107 ? 0.161 8.203 5.395 1 97.88 107 GLU A N 1
ATOM 843 C CA . GLU A 1 107 ? 1.487 7.734 5.785 1 97.88 107 GLU A CA 1
ATOM 844 C C . GLU A 1 107 ? 2.574 8.68 5.293 1 97.88 107 GLU A C 1
ATOM 846 O O . GLU A 1 107 ? 2.67 8.961 4.098 1 97.88 107 GLU A O 1
ATOM 851 N N . LEU A 1 108 ? 3.381 9.227 6.191 1 97.56 108 LEU A N 1
ATOM 852 C CA . LEU A 1 108 ? 4.555 10.016 5.824 1 97.56 108 LEU A CA 1
ATOM 853 C C . LEU A 1 108 ? 5.797 9.133 5.766 1 97.56 108 LEU A C 1
ATOM 855 O O . LEU A 1 108 ? 6.078 8.383 6.699 1 97.56 108 LEU A O 1
ATOM 859 N N . VAL A 1 109 ? 6.559 9.242 4.68 1 97.06 109 VAL A N 1
ATOM 860 C CA . VAL A 1 109 ? 7.719 8.391 4.461 1 97.06 109 VAL A CA 1
ATOM 861 C C . VAL A 1 109 ? 8.953 9.25 4.199 1 97.06 109 VAL A C 1
ATOM 863 O O . VAL A 1 109 ? 8.992 10.008 3.229 1 97.06 109 VAL A O 1
ATOM 866 N N . ASP A 1 110 ? 9.969 9 4.988 1 95.81 110 ASP A N 1
ATOM 867 C CA . ASP A 1 110 ? 11.219 9.727 4.766 1 95.81 110 ASP A CA 1
ATOM 868 C C . ASP A 1 110 ? 12.047 9.07 3.658 1 95.81 110 ASP A C 1
ATOM 870 O O . ASP A 1 110 ? 12.258 7.855 3.668 1 95.81 110 ASP A O 1
ATOM 874 N N . MET A 1 111 ? 12.469 9.891 2.781 1 94.75 111 MET A N 1
ATOM 875 C CA . MET A 1 111 ? 13.5 9.523 1.823 1 94.75 111 MET A CA 1
ATOM 876 C C . MET A 1 111 ? 14.852 10.109 2.227 1 94.75 111 MET A C 1
ATOM 878 O O . MET A 1 111 ? 15.008 11.328 2.299 1 94.75 111 MET A O 1
ATOM 882 N N . PRO A 1 112 ? 15.781 9.227 2.516 1 93.94 112 PRO A N 1
ATOM 883 C CA . PRO A 1 112 ? 17.094 9.789 2.855 1 93.94 112 PRO A CA 1
ATOM 884 C C . PRO A 1 112 ? 17.641 10.688 1.753 1 93.94 112 PRO A C 1
ATOM 886 O O . PRO A 1 112 ? 17.828 10.242 0.618 1 93.94 112 PRO A O 1
ATOM 889 N N . ARG A 1 113 ? 17.906 11.93 2.211 1 91.19 113 ARG A N 1
ATOM 890 C CA . ARG A 1 113 ? 18.344 12.938 1.256 1 91.19 113 ARG A CA 1
ATOM 891 C C . ARG A 1 113 ? 19.594 12.477 0.496 1 91.19 113 ARG A C 1
ATOM 893 O O . ARG A 1 113 ? 19.734 12.758 -0.696 1 91.19 113 ARG A O 1
ATOM 900 N N . GLU A 1 114 ? 20.484 11.805 1.139 1 93.38 114 GLU A N 1
ATOM 901 C CA . GLU A 1 114 ? 21.766 11.383 0.566 1 93.38 114 GLU A CA 1
ATOM 902 C C . GLU A 1 114 ? 21.562 10.328 -0.516 1 93.38 114 GLU A C 1
ATOM 904 O O . GLU A 1 114 ? 22.484 10.047 -1.29 1 93.38 114 GLU A O 1
ATOM 909 N N . ASP A 1 115 ? 20.484 9.781 -0.52 1 93.75 115 ASP A N 1
ATOM 910 C CA . ASP A 1 115 ? 20.203 8.711 -1.48 1 93.75 115 ASP A CA 1
ATOM 911 C C . ASP A 1 115 ? 19.234 9.188 -2.557 1 93.75 115 ASP A C 1
ATOM 913 O O . ASP A 1 115 ? 18.656 8.375 -3.283 1 93.75 115 ASP A O 1
ATOM 917 N N . TYR A 1 116 ? 19.031 10.422 -2.529 1 92.19 116 TYR A N 1
ATOM 918 C CA . TYR A 1 116 ? 18.094 11 -3.482 1 92.19 116 TYR A CA 1
ATOM 919 C C . TYR A 1 116 ? 18.828 11.82 -4.539 1 92.19 116 TYR A C 1
ATOM 921 O O . TYR A 1 116 ? 19.609 12.711 -4.211 1 92.19 116 TYR A O 1
ATOM 929 N N . PHE A 1 117 ? 18.547 11.5 -5.852 1 92 117 PHE A N 1
ATOM 930 C CA . PHE A 1 117 ? 19.203 12.141 -6.988 1 92 117 PHE A CA 1
ATOM 931 C C . PHE A 1 117 ? 18.156 12.727 -7.941 1 92 117 PHE A C 1
ATOM 933 O O . PHE A 1 117 ? 17.203 12.039 -8.328 1 92 117 PHE A O 1
ATOM 940 N N . LYS A 1 118 ? 18.281 14.016 -8.211 1 89.88 118 LYS A N 1
ATOM 941 C CA . LYS A 1 118 ? 17.312 14.695 -9.055 1 89.88 118 LYS A CA 1
ATOM 942 C C . LYS A 1 118 ? 18 15.586 -10.086 1 89.88 118 LYS A C 1
ATOM 944 O O . LYS A 1 118 ? 19.016 16.219 -9.781 1 89.88 118 LYS A O 1
ATOM 949 N N . GLN A 1 119 ? 17.453 15.531 -11.43 1 90.38 119 GLN A N 1
ATOM 950 C CA . GLN A 1 119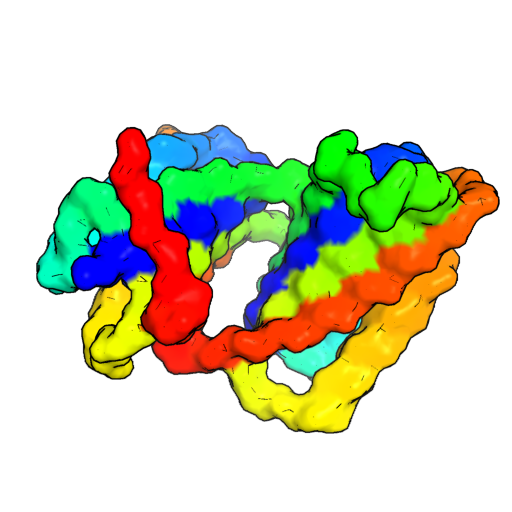 ? 17.891 16.438 -12.484 1 90.38 119 GLN A CA 1
ATOM 951 C C . GLN A 1 119 ? 16.703 16.891 -13.344 1 90.38 119 GLN A C 1
ATOM 953 O O . GLN A 1 119 ? 15.812 16.094 -13.641 1 90.38 119 GLN A O 1
ATOM 958 N N . VAL A 1 120 ? 16.641 18.234 -13.609 1 87.38 120 VAL A N 1
ATOM 959 C CA . VAL A 1 120 ? 15.711 18.766 -14.602 1 87.38 120 VAL A CA 1
ATOM 960 C C . VAL A 1 120 ? 16.422 18.922 -15.945 1 87.38 120 VAL A C 1
ATOM 962 O O . VAL A 1 120 ? 17.516 19.484 -16.016 1 87.38 120 VAL A O 1
ATOM 965 N N . VAL A 1 121 ? 16.047 18.312 -16.984 1 90.12 121 VAL A N 1
ATOM 966 C CA . VAL A 1 121 ? 16.672 18.359 -18.297 1 90.12 121 VAL A CA 1
ATOM 967 C C . VAL A 1 121 ? 15.758 19.062 -19.297 1 90.12 121 VAL A C 1
ATOM 969 O O . VAL A 1 121 ? 14.531 19.031 -19.156 1 90.12 121 VAL A O 1
ATOM 972 N N . MET B 1 1 ? -3.592 -0.382 17.484 1 55.19 1 MET B N 1
ATOM 973 C CA . MET B 1 1 ? -4.117 -1.457 16.656 1 55.19 1 MET B CA 1
ATOM 974 C C . MET B 1 1 ? -3.25 -1.651 15.414 1 55.19 1 MET B C 1
ATOM 976 O O . MET B 1 1 ? -2.631 -0.704 14.93 1 55.19 1 MET B O 1
ATOM 980 N N . ALA B 1 2 ? -2.674 -2.859 15.117 1 65.5 2 ALA B N 1
ATOM 981 C CA . ALA B 1 2 ? -1.771 -3.082 13.992 1 65.5 2 ALA B CA 1
ATOM 982 C C . ALA B 1 2 ? -2.527 -3.053 12.672 1 65.5 2 ALA B C 1
ATOM 984 O O . ALA B 1 2 ? -3.697 -3.441 12.609 1 65.5 2 ALA B O 1
ATOM 985 N N . MET B 1 3 ? -2.234 -2.02 11.648 1 84.94 3 MET B N 1
ATOM 986 C CA . MET B 1 3 ? -2.842 -1.61 10.383 1 84.94 3 MET B CA 1
ATOM 987 C C . MET B 1 3 ? -1.986 -2.049 9.195 1 84.94 3 MET B C 1
ATOM 989 O O . MET B 1 3 ? -1.273 -1.234 8.609 1 84.94 3 MET B O 1
ATOM 993 N N . PRO B 1 4 ? -2.215 -3.443 8.992 1 95.62 4 PRO B N 1
ATOM 994 C CA . PRO B 1 4 ? -1.37 -3.852 7.863 1 95.62 4 PRO B CA 1
ATOM 995 C C . PRO B 1 4 ? -1.945 -3.434 6.512 1 95.62 4 PRO B C 1
ATOM 997 O O . PRO B 1 4 ? -3.154 -3.543 6.289 1 95.62 4 PRO B O 1
ATOM 1000 N N . HIS B 1 5 ? -1.168 -2.865 5.676 1 98.19 5 HIS B N 1
ATOM 1001 C CA . HIS B 1 5 ? -1.403 -2.701 4.242 1 98.19 5 HIS B CA 1
ATOM 1002 C C . HIS B 1 5 ? -0.601 -3.715 3.434 1 98.19 5 HIS B C 1
ATOM 1004 O O . HIS B 1 5 ? 0.627 -3.762 3.533 1 98.19 5 HIS B O 1
ATOM 1010 N N . VAL B 1 6 ? -1.328 -4.582 2.721 1 98.75 6 VAL B N 1
ATOM 1011 C CA . VAL B 1 6 ? -0.652 -5.57 1.888 1 98.75 6 VAL B CA 1
ATOM 1012 C C . VAL B 1 6 ? -0.753 -5.168 0.419 1 98.75 6 VAL B C 1
ATOM 1014 O O . VAL B 1 6 ? -1.844 -4.879 -0.079 1 98.75 6 VAL B O 1
ATOM 1017 N N . VAL B 1 7 ? 0.351 -5.062 -0.264 1 98.81 7 VAL B N 1
ATOM 1018 C CA . VAL B 1 7 ? 0.407 -4.809 -1.7 1 98.81 7 VAL B CA 1
ATOM 1019 C C . VAL B 1 7 ? 1.098 -5.973 -2.406 1 98.81 7 VAL B C 1
ATOM 1021 O O . VAL B 1 7 ? 2.262 -6.273 -2.131 1 98.81 7 VAL B O 1
ATOM 1024 N N . VAL B 1 8 ? 0.377 -6.617 -3.322 1 98.81 8 VAL B N 1
ATOM 1025 C CA . VAL B 1 8 ? 0.921 -7.758 -4.051 1 98.81 8 VAL B CA 1
ATOM 1026 C C . VAL B 1 8 ? 1.118 -7.387 -5.52 1 98.81 8 VAL B C 1
ATOM 1028 O O . VAL B 1 8 ? 0.176 -6.957 -6.188 1 98.81 8 VAL B O 1
ATOM 1031 N N . ASP B 1 9 ? 2.332 -7.543 -5.984 1 98.69 9 ASP B N 1
ATOM 1032 C CA . ASP B 1 9 ? 2.641 -7.457 -7.41 1 98.69 9 ASP B CA 1
ATOM 1033 C C . ASP B 1 9 ? 2.941 -8.836 -7.992 1 98.69 9 ASP B C 1
ATOM 1035 O O . ASP B 1 9 ? 3.619 -9.648 -7.359 1 98.69 9 ASP B O 1
ATOM 1039 N N . TYR B 1 10 ? 2.42 -9.039 -9.141 1 98.44 10 TYR B N 1
ATOM 1040 C CA . TYR B 1 10 ? 2.697 -10.328 -9.766 1 98.44 10 TYR B CA 1
ATOM 1041 C C . TYR B 1 10 ? 2.877 -10.18 -11.273 1 98.44 10 TYR B C 1
ATOM 1043 O O . TYR B 1 10 ? 2.32 -9.258 -11.883 1 98.44 10 TYR B O 1
ATOM 1051 N N . SER B 1 11 ? 3.686 -11.094 -11.875 1 98.06 11 SER B N 1
ATOM 1052 C CA . SER B 1 11 ? 4.035 -10.984 -13.289 1 98.06 11 SER B CA 1
ATOM 1053 C C . SER B 1 11 ? 2.871 -11.406 -14.18 1 98.06 11 SER B C 1
ATOM 1055 O O . SER B 1 11 ? 2.143 -12.344 -13.852 1 98.06 11 SER B O 1
ATOM 1057 N N . GLU B 1 12 ? 2.758 -10.758 -15.312 1 96.69 12 GLU B N 1
ATOM 1058 C CA . GLU B 1 12 ? 1.619 -10.898 -16.219 1 96.69 12 GLU B CA 1
ATOM 1059 C C . GLU B 1 12 ? 1.523 -12.32 -16.766 1 96.69 12 GLU B C 1
ATOM 1061 O O . GLU B 1 12 ? 0.436 -12.789 -17.109 1 96.69 12 GLU B O 1
ATOM 1066 N N . ASN B 1 13 ? 2.58 -13.031 -16.844 1 95.31 13 ASN B N 1
ATOM 1067 C CA . ASN B 1 13 ? 2.588 -14.344 -17.484 1 95.31 13 ASN B CA 1
ATOM 1068 C C . ASN B 1 13 ? 1.974 -15.406 -16.578 1 95.31 13 ASN B C 1
ATOM 1070 O O . ASN B 1 13 ? 1.791 -16.547 -17 1 95.31 13 ASN B O 1
ATOM 1074 N N . LEU B 1 14 ? 1.658 -14.945 -15.336 1 95.06 14 LEU B N 1
ATOM 1075 C CA . LEU B 1 14 ? 0.884 -15.836 -14.469 1 95.06 14 LEU B CA 1
ATOM 1076 C C . LEU B 1 14 ? -0.591 -15.812 -14.852 1 95.06 14 LEU B C 1
ATOM 1078 O O . LEU B 1 14 ? -1.433 -15.352 -14.078 1 95.06 14 LEU B O 1
ATOM 1082 N N . THR B 1 15 ? -1.042 -16.344 -15.938 1 90.94 15 THR B N 1
ATOM 1083 C CA . THR B 1 15 ? -2.352 -16.203 -16.562 1 90.94 15 THR B CA 1
ATOM 1084 C C . THR B 1 15 ? -3.412 -16.969 -15.773 1 90.94 15 THR B C 1
ATOM 1086 O O . THR B 1 15 ? -4.594 -16.625 -15.82 1 90.94 15 THR B O 1
ATOM 1089 N N . GLY B 1 16 ? -3.232 -17.812 -14.992 1 91.25 16 GLY B N 1
ATOM 1090 C CA . GLY B 1 16 ? -4.219 -18.578 -14.242 1 91.25 16 GLY B CA 1
ATOM 1091 C C . GLY B 1 16 ? -4.363 -18.109 -12.805 1 91.25 16 GLY B C 1
ATOM 1092 O O . GLY B 1 16 ? -5.051 -18.766 -12.008 1 91.25 16 GLY B O 1
ATOM 1093 N N . LEU B 1 17 ? -3.771 -17.047 -12.508 1 96 17 LEU B N 1
ATOM 1094 C CA . LEU B 1 17 ? -3.793 -16.562 -11.125 1 96 17 LEU B CA 1
ATOM 1095 C C . LEU B 1 17 ? -5.129 -15.906 -10.805 1 96 17 LEU B C 1
ATOM 1097 O O . LEU B 1 17 ? -5.602 -15.047 -11.555 1 96 17 LEU B O 1
ATOM 1101 N N . ASN B 1 18 ? -5.793 -16.344 -9.773 1 97.69 18 ASN B N 1
ATOM 1102 C CA . ASN B 1 18 ? -6.938 -15.68 -9.164 1 97.69 18 ASN B CA 1
ATOM 1103 C C . ASN B 1 18 ? -6.5 -14.703 -8.078 1 97.69 18 ASN B C 1
ATOM 1105 O O . ASN B 1 18 ? -6.266 -15.102 -6.938 1 97.69 18 ASN B O 1
ATOM 1109 N N . ALA B 1 19 ? -6.473 -13.477 -8.438 1 97.56 19 ALA B N 1
ATOM 1110 C CA . ALA B 1 19 ? -5.883 -12.461 -7.562 1 97.56 19 ALA B CA 1
ATOM 1111 C C . ALA B 1 19 ? -6.707 -12.297 -6.285 1 97.56 19 ALA B C 1
ATOM 1113 O O . ALA B 1 19 ? -6.148 -12.086 -5.203 1 97.56 19 ALA B O 1
ATOM 1114 N N . LYS B 1 20 ? -8 -12.266 -6.383 1 97.62 20 LYS B N 1
ATOM 1115 C CA . LYS B 1 20 ? -8.852 -12.141 -5.203 1 97.62 20 LYS B CA 1
ATOM 1116 C C . LYS B 1 20 ? -8.617 -13.297 -4.234 1 97.62 20 LYS B C 1
ATOM 1118 O O . LYS B 1 20 ? -8.5 -13.086 -3.023 1 97.62 20 LYS B O 1
ATOM 1123 N N . GLN B 1 21 ? -8.578 -14.453 -4.781 1 97.69 21 GLN B N 1
ATOM 1124 C CA . GLN B 1 21 ? -8.305 -15.617 -3.951 1 97.69 21 GLN B CA 1
ATOM 1125 C C . GLN B 1 21 ? -6.926 -15.523 -3.303 1 97.69 21 GLN B C 1
ATOM 1127 O O . GLN B 1 21 ? -6.742 -15.938 -2.156 1 97.69 21 GLN B O 1
ATOM 1132 N N . LEU B 1 22 ? -5.934 -15.086 -4.051 1 98.31 22 LEU B N 1
ATOM 1133 C CA . LEU B 1 22 ? -4.598 -14.852 -3.514 1 98.31 22 LEU B CA 1
ATOM 1134 C C . LEU B 1 22 ? -4.648 -13.93 -2.305 1 98.31 22 LEU B C 1
ATOM 1136 O O . LEU B 1 22 ? -4.074 -14.234 -1.258 1 98.31 22 LEU B O 1
ATOM 1140 N N . LEU B 1 23 ? -5.402 -12.836 -2.393 1 98.62 23 LEU B N 1
ATOM 1141 C CA . LEU B 1 23 ? -5.543 -11.891 -1.29 1 98.62 23 LEU B CA 1
ATOM 1142 C C . LEU B 1 23 ? -6.254 -12.539 -0.107 1 98.62 23 LEU B C 1
ATOM 1144 O O . LEU B 1 23 ? -5.891 -12.297 1.047 1 98.62 23 LEU B O 1
ATOM 1148 N N . GLU B 1 24 ? -7.227 -13.297 -0.386 1 98.12 24 GLU B N 1
ATOM 1149 C CA . GLU B 1 24 ? -7.945 -13.992 0.679 1 98.12 24 GLU B CA 1
ATOM 1150 C C . GLU B 1 24 ? -7.016 -14.898 1.471 1 98.12 24 GLU B C 1
ATOM 1152 O O . GLU B 1 24 ? -7.09 -14.961 2.699 1 98.12 24 GLU B O 1
ATOM 1157 N N . GLU B 1 25 ? -6.207 -15.594 0.729 1 98 25 GLU B N 1
ATOM 1158 C CA . GLU B 1 25 ? -5.25 -16.484 1.384 1 98 25 GLU B CA 1
ATOM 1159 C C . GLU B 1 25 ? -4.285 -15.688 2.268 1 98 25 GLU B C 1
ATOM 1161 O O . GLU B 1 25 ? -4.008 -16.094 3.402 1 98 25 GLU B O 1
ATOM 1166 N N . ILE B 1 26 ? -3.832 -14.625 1.77 1 98.56 26 ILE B N 1
ATOM 1167 C CA . ILE B 1 26 ? -2.889 -13.789 2.504 1 98.56 26 ILE B CA 1
ATOM 1168 C C . ILE B 1 26 ? -3.566 -13.211 3.744 1 98.56 26 ILE B C 1
ATOM 1170 O O . ILE B 1 26 ? -3.035 -13.312 4.852 1 98.56 26 ILE B O 1
ATOM 1174 N N . ASN B 1 27 ? -4.734 -12.664 3.602 1 98.44 27 ASN B N 1
ATOM 1175 C CA . ASN B 1 27 ? -5.441 -12.062 4.727 1 98.44 27 ASN B CA 1
ATOM 1176 C C . ASN B 1 27 ? -5.781 -13.102 5.793 1 98.44 27 ASN B C 1
ATOM 1178 O O . ASN B 1 27 ? -5.645 -12.844 6.988 1 98.44 27 ASN B O 1
ATOM 1182 N N . THR B 1 28 ? -6.25 -14.234 5.352 1 98.31 28 THR B N 1
ATOM 1183 C CA . THR B 1 28 ? -6.551 -15.328 6.273 1 98.31 28 THR B CA 1
ATOM 1184 C C . THR B 1 28 ? -5.316 -15.688 7.098 1 98.31 28 THR B C 1
ATOM 1186 O O . THR B 1 28 ? -5.406 -15.844 8.32 1 98.31 28 THR B O 1
ATOM 1189 N N . THR B 1 29 ? -4.215 -15.82 6.438 1 98.44 29 THR B N 1
ATOM 1190 C CA . THR B 1 29 ? -2.967 -16.172 7.102 1 98.44 29 THR B CA 1
ATOM 1191 C C . THR B 1 29 ? -2.594 -15.133 8.148 1 98.44 29 THR B C 1
ATOM 1193 O O . THR B 1 29 ? -2.201 -15.477 9.266 1 98.44 29 THR B O 1
ATOM 1196 N N . LEU B 1 30 ? -2.703 -13.875 7.797 1 98 30 LEU B N 1
ATOM 1197 C CA . LEU B 1 30 ? -2.398 -12.797 8.734 1 98 30 LEU B CA 1
ATOM 1198 C C . LEU B 1 30 ? -3.336 -12.844 9.938 1 98 30 LEU B C 1
ATOM 1200 O O . LEU B 1 30 ? -2.908 -12.625 11.07 1 98 30 LEU B O 1
ATOM 1204 N N . ILE B 1 31 ? -4.578 -13.102 9.742 1 97.5 31 ILE B N 1
ATOM 1205 C CA . ILE B 1 31 ? -5.562 -13.203 10.812 1 97.5 31 ILE B CA 1
ATOM 1206 C C . ILE B 1 31 ? -5.191 -14.344 11.758 1 97.5 31 ILE B C 1
ATOM 1208 O O . ILE B 1 31 ? -5.281 -14.203 12.977 1 97.5 31 ILE B O 1
ATOM 1212 N N . GLU B 1 32 ? -4.762 -15.367 11.211 1 97.19 32 GLU B N 1
ATOM 1213 C CA . GLU B 1 32 ? -4.449 -16.562 11.969 1 97.19 32 GLU B CA 1
ATOM 1214 C C . GLU B 1 32 ? -3.238 -16.344 12.875 1 97.19 32 GLU B C 1
ATOM 1216 O O . GLU B 1 32 ? -3.027 -17.094 13.828 1 97.19 32 GLU B O 1
ATOM 1221 N N . THR B 1 33 ? -2.391 -15.398 12.562 1 95.25 33 THR B N 1
ATOM 1222 C CA . THR B 1 33 ? -1.284 -15.07 13.453 1 95.25 33 THR B CA 1
ATOM 1223 C C . THR B 1 33 ? -1.804 -14.516 14.781 1 95.25 33 THR B C 1
ATOM 1225 O O . THR B 1 33 ? -1.068 -14.469 15.766 1 95.25 33 THR B O 1
ATOM 1228 N N . GLU B 1 34 ? -3.053 -13.977 14.789 1 94.75 34 GLU B N 1
ATOM 1229 C CA . GLU B 1 34 ? -3.725 -13.375 15.938 1 94.75 34 GLU B CA 1
ATOM 1230 C C . GLU B 1 34 ? -3.082 -12.039 16.312 1 94.75 34 GLU B C 1
ATOM 1232 O O . GLU B 1 34 ? -3.262 -11.547 17.422 1 94.75 34 GLU B O 1
ATOM 1237 N N . LEU B 1 35 ? -2.355 -11.516 15.43 1 94.19 35 LEU B N 1
ATOM 1238 C CA . LEU B 1 35 ? -1.692 -10.242 15.656 1 94.19 35 LEU B CA 1
ATOM 1239 C C . LEU B 1 35 ? -2.541 -9.086 15.141 1 94.19 35 LEU B C 1
ATOM 1241 O O . LEU B 1 35 ? -2.291 -7.926 15.477 1 94.19 35 LEU B O 1
ATOM 1245 N N . PHE B 1 36 ? -3.486 -9.367 14.305 1 95.19 36 PHE B N 1
ATOM 1246 C CA . PHE B 1 36 ? -4.27 -8.336 13.633 1 95.19 36 PHE B CA 1
ATOM 1247 C C . PHE B 1 36 ? -5.758 -8.664 13.695 1 95.19 36 PHE B C 1
ATOM 1249 O O . PHE B 1 36 ? -6.148 -9.828 13.656 1 95.19 36 PHE B O 1
ATOM 1256 N N . SER B 1 37 ? -6.555 -7.59 13.734 1 94.44 37 SER B N 1
ATOM 1257 C CA . SER B 1 37 ? -7.984 -7.738 13.508 1 94.44 37 SER B CA 1
ATOM 1258 C C . SER B 1 37 ? -8.305 -7.754 12.016 1 94.44 37 SER B C 1
ATOM 1260 O O . SER B 1 37 ? -7.719 -6.992 11.242 1 94.44 37 SER B O 1
ATOM 1262 N N . PRO B 1 38 ? -9.266 -8.602 11.648 1 94.62 38 PRO B N 1
ATOM 1263 C CA . PRO B 1 38 ? -9.594 -8.688 10.219 1 94.62 38 PRO B CA 1
ATOM 1264 C C . PRO B 1 38 ? -9.898 -7.328 9.602 1 94.62 38 PRO B C 1
ATOM 1266 O O . PRO B 1 38 ? -9.438 -7.027 8.5 1 94.62 38 PRO B O 1
ATOM 1269 N N . GLU B 1 39 ? -10.57 -6.418 10.266 1 91.31 39 GLU B N 1
ATOM 1270 C CA . GLU B 1 39 ? -11.016 -5.137 9.719 1 91.31 39 GLU B CA 1
ATOM 1271 C C . GLU B 1 39 ? -9.836 -4.184 9.539 1 91.31 39 GLU B C 1
ATOM 1273 O O . GLU B 1 39 ? -9.953 -3.174 8.836 1 91.31 39 GLU B O 1
ATOM 1278 N N . ASP B 1 40 ? -8.703 -4.516 10.141 1 93.44 40 ASP B N 1
ATOM 1279 C CA . ASP B 1 40 ? -7.531 -3.652 10.07 1 93.44 40 ASP B CA 1
ATOM 1280 C C . ASP B 1 40 ? -6.684 -3.975 8.844 1 93.44 40 ASP B C 1
ATOM 1282 O O . ASP B 1 40 ? -5.781 -3.215 8.484 1 93.44 40 ASP B O 1
ATOM 1286 N N . ILE B 1 41 ? -6.941 -5.074 8.258 1 97.5 41 ILE B N 1
ATOM 1287 C CA . ILE B 1 41 ? -6.121 -5.531 7.141 1 97.5 41 ILE B CA 1
ATOM 1288 C C . ILE B 1 41 ? -6.688 -4.996 5.828 1 97.5 41 ILE B C 1
ATOM 1290 O O . ILE B 1 41 ? -7.867 -5.195 5.527 1 97.5 41 ILE B O 1
ATOM 1294 N N . LYS B 1 42 ? -5.934 -4.258 5.066 1 98.12 42 LYS B N 1
ATOM 1295 C CA . LYS B 1 42 ? -6.242 -3.826 3.705 1 98.12 42 LYS B CA 1
ATOM 1296 C C . LYS B 1 42 ? -5.242 -4.402 2.705 1 98.12 42 LYS B C 1
ATOM 1298 O O . LYS B 1 42 ? -4.039 -4.172 2.824 1 98.12 42 LYS B O 1
ATOM 1303 N N . SER B 1 43 ? -5.711 -5.176 1.815 1 98.62 43 SER B N 1
ATOM 1304 C CA . SER B 1 43 ? -4.828 -5.785 0.828 1 98.62 43 SER B CA 1
ATOM 1305 C C . SER B 1 43 ? -5.266 -5.441 -0.592 1 98.62 43 SER B C 1
ATOM 1307 O O . SER B 1 43 ? -6.441 -5.164 -0.834 1 98.62 43 SER B O 1
ATOM 1309 N N . ARG B 1 44 ? -4.281 -5.371 -1.477 1 98.81 44 ARG B N 1
ATOM 1310 C CA . ARG B 1 44 ? -4.535 -5.129 -2.895 1 98.81 44 ARG B CA 1
ATOM 1311 C C . ARG B 1 44 ? -3.508 -5.848 -3.762 1 98.81 44 ARG B C 1
ATOM 1313 O O . ARG B 1 44 ? -2.391 -6.117 -3.316 1 98.81 44 ARG B O 1
ATOM 1320 N N . ALA B 1 45 ? -3.918 -6.203 -4.953 1 98.69 45 ALA B N 1
ATOM 1321 C CA . ALA B 1 45 ? -3.068 -6.918 -5.898 1 98.69 45 ALA B CA 1
ATOM 1322 C C . ALA B 1 45 ? -3 -6.188 -7.234 1 98.69 45 ALA B C 1
ATOM 1324 O O . ALA B 1 45 ? -4.004 -5.652 -7.711 1 98.69 45 ALA B O 1
ATOM 1325 N N . ARG B 1 46 ? -1.827 -6.184 -7.805 1 98.19 46 ARG B N 1
ATOM 1326 C CA . ARG B 1 46 ? -1.571 -5.531 -9.086 1 98.19 46 ARG B CA 1
ATOM 1327 C C . ARG B 1 46 ? -0.801 -6.453 -10.023 1 98.19 46 ARG B C 1
ATOM 1329 O O . ARG B 1 46 ? 0.196 -7.059 -9.633 1 98.19 46 ARG B O 1
ATOM 1336 N N . LYS B 1 47 ? -1.268 -6.473 -11.234 1 98.06 47 LYS B N 1
ATOM 1337 C CA . LYS B 1 47 ? -0.543 -7.195 -12.281 1 98.06 47 LYS B CA 1
ATOM 1338 C C . LYS B 1 47 ? 0.518 -6.309 -12.93 1 98.06 47 LYS B C 1
ATOM 1340 O O . LYS B 1 47 ? 0.231 -5.176 -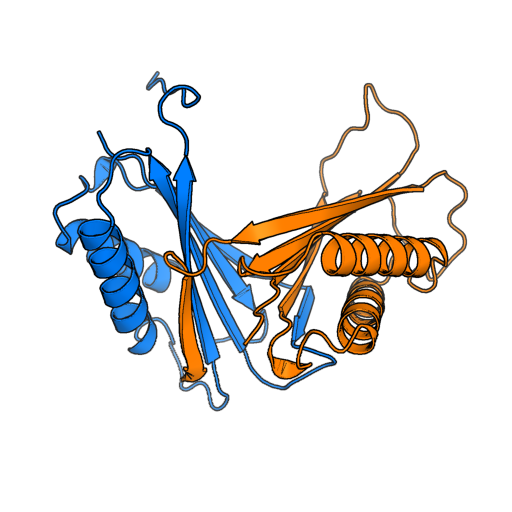13.32 1 98.06 47 LYS B O 1
ATOM 1345 N N . ASP B 1 48 ? 1.722 -6.812 -13 1 98 48 ASP B N 1
ATOM 1346 C CA . ASP B 1 48 ? 2.775 -6.156 -13.766 1 98 48 ASP B CA 1
ATOM 1347 C C . ASP B 1 48 ? 2.713 -6.555 -15.242 1 98 48 ASP B C 1
ATOM 1349 O O . ASP B 1 48 ? 3.307 -7.559 -15.641 1 98 48 ASP B O 1
ATOM 1353 N N . ASP B 1 49 ? 2.113 -5.703 -16.016 1 97.44 49 ASP B N 1
ATOM 1354 C CA . ASP B 1 49 ? 1.894 -6.027 -17.422 1 97.44 49 ASP B CA 1
ATOM 1355 C C . ASP B 1 49 ? 3.215 -6.082 -18.188 1 97.44 49 ASP B C 1
ATOM 1357 O O . ASP B 1 49 ? 3.383 -6.902 -19.094 1 97.44 49 ASP B O 1
ATOM 1361 N N . VAL B 1 50 ? 4.074 -5.109 -17.938 1 97.31 50 VAL B N 1
ATOM 1362 C CA . VAL B 1 50 ? 5.414 -5.066 -18.516 1 97.31 50 VAL B CA 1
ATOM 1363 C C . VAL B 1 50 ? 6.445 -5.445 -17.453 1 97.31 50 VAL B C 1
ATOM 1365 O O . VAL B 1 50 ? 6.598 -4.742 -16.453 1 97.31 50 VAL B O 1
ATOM 1368 N N . PHE B 1 51 ? 7.059 -6.57 -17.734 1 97.5 51 PHE B N 1
ATOM 1369 C CA . PHE B 1 51 ? 8.023 -7.066 -16.75 1 97.5 51 PHE B CA 1
ATOM 1370 C C . PHE B 1 51 ? 9.164 -7.805 -17.453 1 97.5 51 PHE B C 1
ATOM 1372 O O . PHE B 1 51 ? 9.062 -8.141 -18.641 1 97.5 51 PHE B O 1
ATOM 1379 N N . LEU B 1 52 ? 10.258 -7.859 -16.734 1 97.38 52 LEU B N 1
ATOM 1380 C CA . LEU B 1 52 ? 11.414 -8.633 -17.172 1 97.38 52 LEU B CA 1
ATOM 1381 C C . LEU B 1 52 ? 12.117 -9.281 -15.992 1 97.38 52 LEU B C 1
ATOM 1383 O O . LEU B 1 52 ? 12.305 -8.648 -14.953 1 97.38 52 LEU B O 1
ATOM 1387 N N . ILE B 1 53 ? 12.383 -10.531 -16.094 1 96.25 53 ILE B N 1
ATOM 1388 C CA . ILE B 1 53 ? 13.273 -11.219 -15.172 1 96.25 53 ILE B CA 1
ATOM 1389 C C . ILE B 1 53 ? 14.625 -11.453 -15.836 1 96.25 53 ILE B C 1
ATOM 1391 O O . ILE B 1 53 ? 14.719 -12.188 -16.828 1 96.25 53 ILE B O 1
ATOM 1395 N N . GLY B 1 54 ? 15.594 -10.742 -15.195 1 96.19 54 GLY B N 1
ATOM 1396 C CA . GLY B 1 54 ? 16.891 -10.789 -15.844 1 96.19 54 GLY B CA 1
ATOM 1397 C C . GLY B 1 54 ? 16.859 -10.297 -17.281 1 96.19 54 GLY B C 1
ATOM 1398 O O . GLY B 1 54 ? 16.453 -9.164 -17.547 1 96.19 54 GLY B O 1
ATOM 1399 N N . LEU B 1 55 ? 17.281 -11.242 -18.219 1 94.81 55 LEU B N 1
ATOM 1400 C CA . LEU B 1 55 ? 17.297 -10.938 -19.641 1 94.81 55 LEU B CA 1
ATOM 1401 C C . LEU B 1 55 ? 16.219 -11.734 -20.391 1 94.81 55 LEU B C 1
ATOM 1403 O O . LEU B 1 55 ? 16.359 -12.016 -21.578 1 94.81 55 LEU B O 1
ATOM 1407 N N . GLY B 1 56 ? 15.164 -12.164 -19.625 1 91.19 56 GLY B N 1
ATOM 1408 C CA . GLY B 1 56 ? 14.055 -12.852 -20.266 1 91.19 56 GLY B CA 1
ATOM 1409 C C . GLY B 1 56 ? 13.859 -14.266 -19.766 1 91.19 56 GLY B C 1
ATOM 1410 O O . GLY B 1 56 ? 13.352 -15.125 -20.484 1 91.19 56 GLY B O 1
ATOM 1411 N N . ALA B 1 57 ? 14.203 -14.562 -18.594 1 88.19 57 ALA B N 1
ATOM 1412 C CA . ALA B 1 57 ? 13.938 -15.875 -18 1 88.19 57 ALA B CA 1
ATOM 1413 C C . ALA B 1 57 ? 12.445 -16.172 -17.984 1 88.19 57 ALA B C 1
ATOM 1415 O O . ALA B 1 57 ? 11.633 -15.281 -17.734 1 88.19 57 ALA B O 1
ATOM 1416 N N . GLU B 1 58 ? 12.086 -17.422 -18.234 1 90.44 58 GLU B N 1
ATOM 1417 C CA . GLU B 1 58 ? 10.688 -17.812 -18.344 1 90.44 58 GLU B CA 1
ATOM 1418 C C . GLU B 1 58 ? 10.117 -18.203 -16.984 1 90.44 58 GLU B C 1
ATOM 1420 O O . GLU B 1 58 ? 9.531 -19.281 -16.828 1 90.44 58 GLU B O 1
ATOM 1425 N N . GLN B 1 59 ? 10.406 -17.547 -15.992 1 95.81 59 GLN B N 1
ATOM 1426 C CA . GLN B 1 59 ? 9.836 -17.703 -14.656 1 95.81 59 GLN B CA 1
ATOM 1427 C C . GLN B 1 59 ? 8.773 -16.641 -14.391 1 95.81 59 GLN B C 1
ATOM 1429 O O . GLN B 1 59 ? 8.609 -15.703 -15.18 1 95.81 59 GLN B O 1
ATOM 1434 N N . ALA B 1 60 ? 8.016 -16.875 -13.422 1 97.25 60 ALA B N 1
ATOM 1435 C CA . ALA B 1 60 ? 7.059 -15.891 -12.93 1 97.25 60 ALA B CA 1
ATOM 1436 C C . ALA B 1 60 ? 7.398 -15.461 -11.5 1 97.25 60 ALA B C 1
ATOM 1438 O O . ALA B 1 60 ? 8.312 -16.016 -10.883 1 97.25 60 ALA B O 1
ATOM 1439 N N . TYR B 1 61 ? 6.727 -14.414 -11 1 98.31 61 TYR B N 1
ATOM 1440 C CA . TYR B 1 61 ? 6.957 -14.039 -9.609 1 98.31 61 TYR B CA 1
ATOM 1441 C C . TYR B 1 61 ? 5.68 -13.516 -8.961 1 98.31 61 TYR B C 1
ATOM 1443 O O . TYR B 1 61 ? 4.75 -13.109 -9.656 1 98.31 61 TYR B O 1
ATOM 1451 N N . ILE B 1 62 ? 5.609 -13.688 -7.668 1 98.44 62 ILE B N 1
ATOM 1452 C CA . ILE B 1 62 ? 4.688 -13.023 -6.754 1 98.44 62 ILE B CA 1
ATOM 1453 C C . ILE B 1 62 ? 5.477 -12.312 -5.652 1 98.44 62 ILE B C 1
ATOM 1455 O O . ILE B 1 62 ? 6.27 -12.945 -4.949 1 98.44 62 ILE B O 1
ATOM 1459 N N . HIS B 1 63 ? 5.32 -11.031 -5.543 1 98.81 63 HIS B N 1
ATOM 1460 C CA . HIS B 1 63 ? 5.957 -10.227 -4.504 1 98.81 63 HIS B CA 1
ATOM 1461 C C . HIS B 1 63 ? 4.922 -9.586 -3.592 1 98.81 63 HIS B C 1
ATOM 1463 O O . HIS B 1 63 ? 4.184 -8.695 -4.016 1 98.81 63 HIS B O 1
ATOM 1469 N N . ALA B 1 64 ? 4.902 -10.047 -2.336 1 98.75 64 ALA B N 1
ATOM 1470 C CA . ALA B 1 64 ? 3.988 -9.492 -1.339 1 98.75 64 ALA B CA 1
ATOM 1471 C C . ALA B 1 64 ? 4.727 -8.602 -0.347 1 98.75 64 ALA B C 1
ATOM 1473 O O . ALA B 1 64 ? 5.578 -9.078 0.411 1 98.75 64 ALA B O 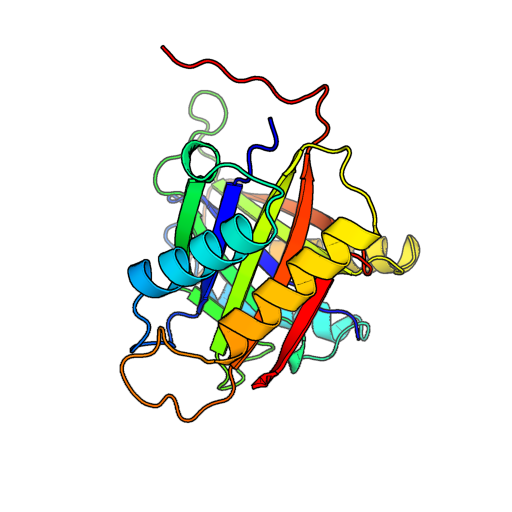1
ATOM 1474 N N . LYS B 1 65 ? 4.398 -7.293 -0.386 1 98.62 65 LYS B N 1
ATOM 1475 C CA . LYS B 1 65 ? 4.848 -6.367 0.65 1 98.62 65 LYS B CA 1
ATOM 1476 C C . LYS B 1 65 ? 3.785 -6.195 1.732 1 98.62 65 LYS B C 1
ATOM 1478 O O . LYS B 1 65 ? 2.625 -5.914 1.43 1 98.62 65 LYS B O 1
ATOM 1483 N N . VAL B 1 66 ? 4.203 -6.473 2.971 1 98.44 66 VAL B N 1
ATOM 1484 C CA . VAL B 1 66 ? 3.322 -6.301 4.121 1 98.44 66 VAL B CA 1
ATOM 1485 C C . VAL B 1 66 ? 3.828 -5.152 4.992 1 98.44 66 VAL B C 1
ATOM 1487 O O . VAL B 1 66 ? 4.836 -5.289 5.688 1 98.44 66 VAL B O 1
ATOM 1490 N N . TYR B 1 67 ? 3.088 -4.047 4.918 1 98.06 67 TYR B N 1
ATOM 1491 C CA . TYR B 1 67 ? 3.398 -2.881 5.738 1 98.06 67 TYR B CA 1
ATOM 1492 C C . TYR B 1 67 ? 2.717 -2.975 7.098 1 98.06 67 TYR B C 1
ATOM 1494 O O . TYR B 1 67 ? 1.496 -3.137 7.176 1 98.06 67 TYR B O 1
ATOM 1502 N N . ILE B 1 68 ? 3.5 -2.898 8.117 1 97.19 68 ILE B N 1
ATOM 1503 C CA . ILE B 1 68 ? 2.98 -3.018 9.477 1 97.19 68 ILE B CA 1
ATOM 1504 C C . ILE B 1 68 ? 3.496 -1.862 10.328 1 97.19 68 ILE B C 1
ATOM 1506 O O . ILE B 1 68 ? 4.609 -1.373 10.117 1 97.19 68 ILE B O 1
ATOM 1510 N N . LEU B 1 69 ? 2.662 -1.413 11.297 1 95.19 69 LEU B N 1
ATOM 1511 C CA . LEU B 1 69 ? 3.129 -0.388 12.227 1 95.19 69 LEU B CA 1
ATOM 1512 C C . LEU B 1 69 ? 4.273 -0.913 13.078 1 95.19 69 LEU B C 1
ATOM 1514 O O . LEU B 1 69 ? 4.27 -2.076 13.492 1 95.19 69 LEU B O 1
ATOM 1518 N N . SER B 1 70 ? 5.215 -0.022 13.32 1 94.38 70 SER B N 1
ATOM 1519 C CA . SER B 1 70 ? 6.344 -0.397 14.164 1 94.38 70 SER B CA 1
ATOM 1520 C C . SER B 1 70 ? 5.871 -0.857 15.539 1 94.38 70 SER B C 1
ATOM 1522 O O . SER B 1 70 ? 4.77 -0.507 15.977 1 94.38 70 SER B O 1
ATOM 1524 N N . GLY B 1 71 ? 6.73 -1.747 16.219 1 93.44 71 GLY B N 1
ATOM 1525 C CA . GLY B 1 71 ? 6.402 -2.219 17.562 1 93.44 71 GLY B CA 1
ATOM 1526 C C . GLY B 1 71 ? 6.332 -3.73 17.656 1 93.44 71 GLY B C 1
ATOM 1527 O O . GLY B 1 71 ? 6.371 -4.289 18.75 1 93.44 71 GLY B O 1
ATOM 1528 N N . ARG B 1 72 ? 6.184 -4.395 16.547 1 94.56 72 ARG B N 1
ATOM 1529 C CA . ARG B 1 72 ? 6.203 -5.852 16.547 1 94.56 72 ARG B CA 1
ATOM 1530 C C . ARG B 1 72 ? 7.605 -6.379 16.844 1 94.56 72 ARG B C 1
ATOM 1532 O O . ARG B 1 72 ? 8.602 -5.777 16.438 1 94.56 72 ARG B O 1
ATOM 1539 N N . THR B 1 73 ? 7.617 -7.52 17.469 1 96.69 73 THR B N 1
ATOM 1540 C CA . THR B 1 73 ? 8.898 -8.133 17.797 1 96.69 73 THR B CA 1
ATOM 1541 C C . THR B 1 73 ? 9.477 -8.859 16.578 1 96.69 73 THR B C 1
ATOM 1543 O O . THR B 1 73 ? 8.766 -9.125 15.609 1 96.69 73 THR B O 1
ATOM 1546 N N . ALA B 1 74 ? 10.797 -9.172 16.688 1 96.88 74 ALA B N 1
ATOM 1547 C CA . ALA B 1 74 ? 11.445 -9.953 15.641 1 96.88 74 ALA B CA 1
ATOM 1548 C C . ALA B 1 74 ? 10.781 -11.32 15.484 1 96.88 74 ALA B C 1
ATOM 1550 O O . ALA B 1 74 ? 10.617 -11.812 14.367 1 96.88 74 ALA B O 1
ATOM 1551 N N . GLU B 1 75 ? 10.422 -11.922 16.578 1 97.5 75 GLU B N 1
ATOM 1552 C CA . GLU B 1 75 ? 9.781 -13.227 16.547 1 97.5 75 GLU B CA 1
ATOM 1553 C C . GLU B 1 75 ? 8.43 -13.164 15.852 1 97.5 75 GLU B C 1
ATOM 1555 O O . GLU B 1 75 ? 8.086 -14.055 15.07 1 97.5 75 GLU B O 1
ATOM 1560 N N . GLN B 1 76 ? 7.637 -12.195 16.188 1 96.75 76 GLN B N 1
ATOM 1561 C CA . GLN B 1 76 ? 6.344 -12.008 15.539 1 96.75 76 GLN B CA 1
ATOM 1562 C C . GLN B 1 76 ? 6.504 -11.82 14.031 1 96.75 76 GLN B C 1
ATOM 1564 O O . GLN B 1 76 ? 5.734 -12.375 13.25 1 96.75 76 GLN B O 1
ATOM 1569 N N . LYS B 1 77 ? 7.504 -11.047 13.648 1 97.19 77 LYS B N 1
ATOM 1570 C CA . LYS B 1 77 ? 7.758 -10.812 12.234 1 97.19 77 LYS B CA 1
ATOM 1571 C C . LYS B 1 77 ? 8.211 -12.086 11.531 1 97.19 77 LYS B C 1
ATOM 1573 O O . LYS B 1 77 ? 7.785 -12.375 10.414 1 97.19 77 LYS B O 1
ATOM 1578 N N . GLN B 1 78 ? 9.086 -12.789 12.133 1 97.69 78 GLN B N 1
ATOM 1579 C CA . GLN B 1 78 ? 9.539 -14.055 11.57 1 97.69 78 GLN B CA 1
ATOM 1580 C C . GLN B 1 78 ? 8.367 -15.016 11.367 1 97.69 78 GLN B C 1
ATOM 1582 O O . GLN B 1 78 ? 8.258 -15.656 10.32 1 97.69 78 GLN B O 1
ATOM 1587 N N . LEU B 1 79 ? 7.543 -15.039 12.383 1 97.19 79 LEU B N 1
ATOM 1588 C CA . LEU B 1 79 ? 6.359 -15.891 12.305 1 97.19 79 LEU B CA 1
ATOM 1589 C C . LEU B 1 79 ? 5.477 -15.492 11.125 1 97.19 79 LEU B C 1
ATOM 1591 O O . LEU B 1 79 ? 5.07 -16.344 10.336 1 97.19 79 LEU B O 1
ATOM 1595 N N . MET B 1 80 ? 5.207 -14.258 10.977 1 97.06 80 MET B N 1
ATOM 1596 C CA . MET B 1 80 ? 4.371 -13.734 9.898 1 97.06 80 MET B CA 1
ATOM 1597 C C . MET B 1 80 ? 4.961 -14.094 8.539 1 97.06 80 MET B C 1
ATOM 1599 O O . MET B 1 80 ? 4.266 -14.633 7.68 1 97.06 80 MET B O 1
ATOM 1603 N N . GLY B 1 81 ? 6.195 -13.75 8.391 1 98 81 GLY B N 1
ATOM 1604 C CA . GLY B 1 81 ? 6.867 -14.008 7.129 1 98 81 GLY B CA 1
ATOM 1605 C C . GLY B 1 81 ? 6.848 -15.469 6.727 1 98 81 GLY B C 1
ATOM 1606 O O . GLY B 1 81 ? 6.535 -15.797 5.578 1 98 81 GLY B O 1
ATOM 1607 N N . GLU B 1 82 ? 7.137 -16.328 7.652 1 98.12 82 GLU B N 1
ATOM 1608 C CA . GLU B 1 82 ? 7.184 -17.75 7.379 1 98.12 82 GLU B CA 1
ATOM 1609 C C . GLU B 1 82 ? 5.793 -18.297 7.051 1 98.12 82 GLU B C 1
ATOM 1611 O O . GLU B 1 82 ? 5.641 -19.109 6.129 1 98.12 82 GLU B O 1
ATOM 1616 N N . GLN B 1 83 ? 4.832 -17.875 7.785 1 98.12 83 GLN B N 1
ATOM 1617 C CA . GLN B 1 83 ? 3.48 -18.359 7.543 1 98.12 83 GLN B CA 1
ATOM 1618 C C . GLN B 1 83 ? 2.955 -17.891 6.191 1 98.12 83 GLN B C 1
ATOM 1620 O O . GLN B 1 83 ? 2.297 -18.641 5.473 1 98.12 83 GLN B O 1
ATOM 1625 N N . LEU B 1 84 ? 3.26 -16.672 5.875 1 98.62 84 LEU B N 1
ATOM 1626 C CA . LEU B 1 84 ? 2.822 -16.141 4.586 1 98.62 84 LEU B CA 1
ATOM 1627 C C . LEU B 1 84 ? 3.512 -16.875 3.438 1 98.62 84 LEU B C 1
ATOM 1629 O O . LEU B 1 84 ? 2.873 -17.219 2.441 1 98.62 84 LEU B O 1
ATOM 1633 N N . LEU B 1 85 ? 4.801 -17.062 3.588 1 98.56 85 LEU B N 1
ATOM 1634 C CA . LEU B 1 85 ? 5.531 -17.781 2.545 1 98.56 85 LEU B CA 1
ATOM 1635 C C . LEU B 1 85 ? 4.977 -19.188 2.365 1 98.56 85 LEU B C 1
ATOM 1637 O O . LEU B 1 85 ? 4.801 -19.656 1.236 1 98.56 85 LEU B O 1
ATOM 1641 N N . ALA B 1 86 ? 4.715 -19.844 3.406 1 98.19 86 ALA B N 1
ATOM 1642 C CA . ALA B 1 86 ? 4.133 -21.188 3.352 1 98.19 86 ALA B CA 1
ATOM 1643 C C . ALA B 1 86 ? 2.771 -21.172 2.66 1 98.19 86 ALA B C 1
ATOM 1645 O O . ALA B 1 86 ? 2.484 -22.016 1.812 1 98.19 86 ALA B O 1
ATOM 1646 N N . ALA B 1 87 ? 1.933 -20.234 3.025 1 97.56 87 ALA B N 1
ATOM 1647 C CA . ALA B 1 87 ? 0.61 -20.109 2.42 1 97.56 87 ALA B CA 1
ATOM 1648 C C . ALA B 1 87 ? 0.715 -19.891 0.913 1 97.56 87 ALA B C 1
ATOM 1650 O O . ALA B 1 87 ? -0.029 -20.5 0.138 1 97.56 87 ALA B O 1
ATOM 1651 N N . LEU B 1 88 ? 1.615 -19.016 0.498 1 97.69 88 LEU B N 1
ATOM 1652 C CA . LEU B 1 88 ? 1.796 -18.734 -0.922 1 97.69 88 LEU B CA 1
ATOM 1653 C C . LEU B 1 88 ? 2.328 -19.969 -1.658 1 97.69 88 LEU B C 1
ATOM 1655 O O . LEU B 1 88 ? 2.008 -20.172 -2.83 1 97.69 88 LEU B O 1
ATOM 1659 N N . SER B 1 89 ? 3.076 -20.75 -1.041 1 97.19 89 SER B N 1
ATOM 1660 C CA . SER B 1 89 ? 3.746 -21.891 -1.662 1 97.19 89 SER B CA 1
ATOM 1661 C C . SER B 1 89 ? 2.75 -22.984 -2.018 1 97.19 89 SER B C 1
ATOM 1663 O O . SER B 1 89 ? 3.039 -23.844 -2.852 1 97.19 89 SER B O 1
ATOM 1665 N N . ASN B 1 90 ? 1.604 -22.938 -1.44 1 94.5 90 ASN B N 1
ATOM 1666 C CA . ASN B 1 90 ? 0.611 -23.969 -1.721 1 94.5 90 ASN B CA 1
ATOM 1667 C C . ASN B 1 90 ? -0.122 -23.703 -3.031 1 94.5 90 ASN B C 1
ATOM 1669 O O . ASN B 1 90 ? -0.857 -24.562 -3.523 1 94.5 90 ASN B O 1
ATOM 1673 N N . LYS B 1 91 ? -0.094 -22.531 -3.578 1 92.88 91 LYS B N 1
ATOM 1674 C CA . LYS B 1 91 ? -0.507 -22.125 -4.914 1 92.88 91 LYS B CA 1
ATOM 1675 C C . LYS B 1 91 ? -1.997 -22.375 -5.133 1 92.88 91 LYS B C 1
ATOM 1677 O O . LYS B 1 91 ? -2.43 -22.641 -6.258 1 92.88 91 LYS B O 1
ATOM 1682 N N . LYS B 1 92 ? -2.781 -22.297 -4.078 1 94.56 92 LYS B N 1
ATOM 1683 C CA . LYS B 1 92 ? -4.223 -22.516 -4.16 1 94.56 92 LYS B CA 1
ATOM 1684 C C . LYS B 1 92 ? -4.891 -21.469 -5.031 1 94.56 92 LYS B C 1
ATOM 1686 O O . LYS B 1 92 ? -6 -21.672 -5.527 1 94.56 92 LYS B O 1
ATOM 1691 N N . TYR B 1 93 ? -4.277 -20.406 -5.223 1 95.94 93 TYR B N 1
ATOM 1692 C CA . TYR B 1 93 ? -4.812 -19.281 -5.984 1 95.94 93 TYR B CA 1
ATOM 1693 C C . TYR B 1 93 ? -4.609 -19.484 -7.48 1 95.94 93 TYR B C 1
ATOM 1695 O O . TYR B 1 93 ? -5.078 -18.688 -8.297 1 95.94 93 TYR B O 1
ATOM 1703 N N . LEU B 1 94 ? -3.963 -20.5 -7.863 1 95.06 94 LEU B N 1
ATOM 1704 C CA . LEU B 1 94 ? -3.801 -20.812 -9.281 1 95.06 94 LEU B CA 1
ATOM 1705 C C . LEU B 1 94 ? -4.91 -21.75 -9.75 1 95.06 94 LEU B C 1
ATOM 1707 O O . LEU B 1 94 ? -5.121 -22.812 -9.172 1 95.06 94 LEU B O 1
ATOM 1711 N N . GLN B 1 95 ? -5.562 -21.328 -10.734 1 89.38 95 GLN B N 1
ATOM 1712 C CA . GLN B 1 95 ? -6.691 -22.078 -11.273 1 89.38 95 GLN B CA 1
ATOM 1713 C C . GLN B 1 95 ? -6.211 -23.281 -12.094 1 89.38 95 GLN B C 1
ATOM 1715 O O . GLN B 1 95 ? -6.941 -24.25 -12.258 1 89.38 95 GLN B O 1
ATOM 1720 N N . GLN B 1 96 ? -5.176 -23.109 -12.719 1 85.62 96 GLN B N 1
ATOM 1721 C CA . GLN B 1 96 ? -4.566 -24.203 -13.484 1 85.62 96 GLN B CA 1
ATOM 1722 C C . GLN B 1 96 ? -3.09 -24.359 -13.133 1 85.62 96 GLN B C 1
ATOM 1724 O O . GLN B 1 96 ? -2.486 -23.453 -12.539 1 85.62 96 GLN B O 1
ATOM 1729 N N . GLU B 1 97 ? -2.617 -25.578 -13.469 1 85.19 97 GLU B N 1
ATOM 1730 C CA . GLU B 1 97 ? -1.198 -25.828 -13.227 1 85.19 97 GLU B CA 1
ATOM 1731 C C . GLU B 1 97 ? -0.33 -24.828 -13.992 1 85.19 97 GLU B C 1
ATOM 1733 O O . GLU B 1 97 ? -0.62 -24.5 -15.148 1 85.19 97 GLU B O 1
ATOM 1738 N N . PHE B 1 98 ? 0.498 -24.281 -13.359 1 86.19 98 PHE B N 1
ATOM 1739 C CA . PHE B 1 98 ? 1.511 -23.406 -13.938 1 86.19 98 PHE B CA 1
ATOM 1740 C C . PHE B 1 98 ? 2.854 -24.125 -14.031 1 86.19 98 PHE B C 1
ATOM 1742 O O . PHE B 1 98 ? 3.424 -24.516 -13.008 1 86.19 98 PHE B O 1
ATOM 1749 N N . ASN B 1 99 ? 3.301 -24.391 -15.148 1 87.06 99 ASN B N 1
ATOM 1750 C CA . ASN B 1 99 ? 4.391 -25.312 -15.414 1 87.06 99 ASN B CA 1
ATOM 1751 C C . ASN B 1 99 ? 5.75 -24.625 -15.328 1 87.06 99 ASN B C 1
ATOM 1753 O O . ASN B 1 99 ? 6.766 -25.188 -15.734 1 87.06 99 ASN B O 1
ATOM 1757 N N . LYS B 1 100 ? 5.824 -23.453 -14.969 1 91.19 100 LYS B N 1
ATOM 1758 C CA . LYS B 1 100 ? 7.094 -22.766 -14.773 1 91.19 100 LYS B CA 1
ATOM 1759 C C . LYS B 1 100 ? 7.324 -22.453 -13.305 1 91.19 100 LYS B C 1
ATOM 1761 O O . LYS B 1 100 ? 6.41 -22.578 -12.484 1 91.19 100 LYS B O 1
ATOM 1766 N N . GLU B 1 101 ? 8.555 -22.188 -12.977 1 94.5 101 GLU B N 1
ATOM 1767 C CA . GLU B 1 101 ? 8.891 -21.797 -11.617 1 94.5 101 GLU B CA 1
ATOM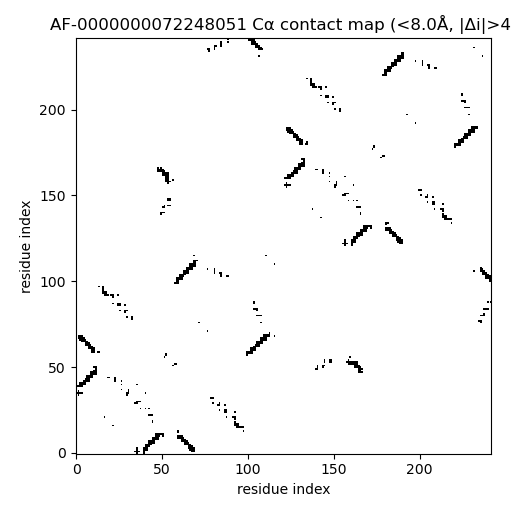 1768 C C . GLU B 1 101 ? 8.273 -20.438 -11.266 1 94.5 101 GLU B C 1
ATOM 1770 O O . GLU B 1 101 ? 8.211 -19.547 -12.109 1 94.5 101 GLU B O 1
ATOM 1775 N N . ILE B 1 102 ? 7.891 -20.375 -10.047 1 97 102 ILE B N 1
ATOM 1776 C CA . ILE B 1 102 ? 7.391 -19.109 -9.523 1 97 102 ILE B CA 1
ATOM 1777 C C . ILE B 1 102 ? 8.289 -18.641 -8.383 1 97 102 ILE B C 1
ATOM 1779 O O . ILE B 1 102 ? 8.508 -19.359 -7.41 1 97 102 ILE B O 1
ATOM 1783 N N . GLN B 1 103 ? 8.852 -17.5 -8.508 1 97.62 103 GLN B N 1
ATOM 1784 C CA . GLN B 1 103 ? 9.586 -16.859 -7.414 1 97.62 103 GLN B CA 1
ATOM 1785 C C . GLN B 1 103 ? 8.633 -16.156 -6.453 1 97.62 103 GLN B C 1
ATOM 1787 O O . GLN B 1 103 ? 7.945 -15.203 -6.84 1 97.62 103 GLN B O 1
ATOM 1792 N N . LEU B 1 104 ? 8.625 -16.672 -5.207 1 98.44 104 LEU B N 1
ATOM 1793 C CA . LEU B 1 104 ? 7.77 -16.094 -4.176 1 98.44 104 LEU B CA 1
ATOM 1794 C C . LEU B 1 104 ? 8.578 -15.234 -3.219 1 98.44 104 LEU B C 1
ATOM 1796 O O . LEU B 1 104 ? 9.594 -15.68 -2.676 1 98.44 104 LEU B O 1
ATOM 1800 N N . CYS B 1 105 ? 8.18 -13.984 -3.027 1 98.5 105 CYS B N 1
ATOM 1801 C CA . CYS B 1 105 ? 8.836 -13.047 -2.131 1 98.5 105 CYS B CA 1
ATOM 1802 C C . CYS B 1 105 ? 7.844 -12.445 -1.141 1 98.5 105 CYS B C 1
ATOM 1804 O O . CYS B 1 105 ? 6.75 -12.031 -1.527 1 98.5 105 CYS B O 1
ATOM 1806 N N . VAL B 1 106 ? 8.188 -12.5 0.155 1 98.69 106 VAL B N 1
ATOM 1807 C CA . VAL B 1 106 ? 7.473 -11.789 1.205 1 98.69 106 VAL B CA 1
ATOM 1808 C C . VAL B 1 106 ? 8.406 -10.773 1.869 1 98.69 106 VAL B C 1
ATOM 1810 O O . VAL B 1 106 ? 9.492 -11.133 2.318 1 98.69 106 VAL B O 1
ATOM 1813 N N . GLU B 1 107 ? 7.988 -9.57 1.84 1 98.38 107 GLU B N 1
ATOM 1814 C CA . GLU B 1 107 ? 8.727 -8.477 2.467 1 98.38 107 GLU B CA 1
ATOM 1815 C C . GLU B 1 107 ? 7.902 -7.801 3.557 1 98.38 107 GLU B C 1
ATOM 1817 O O . GLU B 1 107 ? 6.797 -7.32 3.297 1 98.38 107 GLU B O 1
ATOM 1822 N N . LEU B 1 108 ? 8.391 -7.859 4.809 1 97.88 108 LEU B N 1
ATOM 1823 C CA . LEU B 1 108 ? 7.781 -7.102 5.895 1 97.88 108 LEU B CA 1
ATOM 1824 C C . LEU B 1 108 ? 8.414 -5.719 6.012 1 97.88 108 LEU B C 1
ATOM 1826 O O . LEU B 1 108 ? 9.641 -5.59 6.043 1 97.88 108 LEU B O 1
ATOM 1830 N N . VAL B 1 109 ? 7.574 -4.691 6.043 1 96.56 109 VAL B N 1
ATOM 1831 C CA . VAL B 1 109 ? 8.055 -3.316 6.074 1 96.56 109 VAL B CA 1
ATOM 1832 C C . VAL B 1 109 ? 7.457 -2.588 7.277 1 96.56 109 VAL B C 1
ATOM 1834 O O . VAL B 1 109 ? 6.234 -2.5 7.414 1 96.56 109 VAL B O 1
ATOM 1837 N N . ASP B 1 110 ? 8.328 -2.008 8.133 1 95.75 110 ASP B N 1
ATOM 1838 C CA . ASP B 1 110 ? 7.832 -1.233 9.266 1 95.75 110 ASP B CA 1
ATOM 1839 C C . ASP B 1 110 ? 7.422 0.172 8.836 1 95.75 110 ASP B C 1
ATOM 1841 O O . ASP B 1 110 ? 8.164 0.855 8.133 1 95.75 110 ASP B O 1
ATOM 1845 N N . MET B 1 111 ? 6.285 0.572 9.227 1 95.38 111 MET B N 1
ATOM 1846 C CA . MET B 1 111 ? 5.855 1.968 9.195 1 95.38 111 MET B CA 1
ATOM 1847 C C . MET B 1 111 ? 5.969 2.607 10.57 1 95.38 111 MET B C 1
ATOM 1849 O O . MET B 1 111 ? 5.402 2.105 11.539 1 95.38 111 MET B O 1
ATOM 1853 N N . PRO B 1 112 ? 6.766 3.699 10.625 1 93.81 112 PRO B N 1
ATOM 1854 C CA . PRO B 1 112 ? 6.812 4.348 11.938 1 93.81 112 PRO B CA 1
ATOM 1855 C C . PRO B 1 112 ? 5.438 4.816 12.414 1 93.81 112 PRO B C 1
ATOM 1857 O O . PRO B 1 112 ? 4.777 5.598 11.727 1 93.81 112 PRO B O 1
ATOM 1860 N N . ARG B 1 113 ? 5.078 4.398 13.609 1 93.88 113 ARG B N 1
ATOM 1861 C CA . ARG B 1 113 ? 3.76 4.688 14.164 1 93.88 113 ARG B CA 1
ATOM 1862 C C . ARG B 1 113 ? 3.508 6.191 14.227 1 93.88 113 ARG B C 1
ATOM 1864 O O . ARG B 1 113 ? 2.379 6.645 14.031 1 93.88 113 ARG B O 1
ATOM 1871 N N . GLU B 1 114 ? 4.566 6.934 14.477 1 93.88 114 GLU B N 1
ATOM 1872 C CA . GLU B 1 114 ? 4.453 8.375 14.664 1 93.88 114 GLU B CA 1
ATOM 1873 C C . GLU B 1 114 ? 4.152 9.078 13.344 1 93.88 114 GLU B C 1
ATOM 1875 O O . GLU B 1 114 ? 3.766 10.25 13.336 1 93.88 114 GLU B O 1
ATOM 1880 N N . ASP B 1 115 ? 4.387 8.391 12.25 1 94.69 115 ASP B N 1
ATOM 1881 C CA . ASP B 1 115 ? 4.219 9.008 10.938 1 94.69 115 ASP B CA 1
ATOM 1882 C C . ASP B 1 115 ? 3.029 8.398 10.195 1 94.69 115 ASP B C 1
ATOM 1884 O O . ASP B 1 115 ? 2.977 8.438 8.961 1 94.69 115 ASP B O 1
ATOM 1888 N N . TYR B 1 116 ? 2.223 7.793 10.961 1 95.38 116 TYR B N 1
ATOM 1889 C CA . TYR B 1 116 ? 1.019 7.164 10.43 1 95.38 116 TYR B CA 1
ATOM 1890 C C . TYR B 1 116 ? -0.234 7.77 11.047 1 95.38 116 TYR B C 1
ATOM 1892 O O . TYR B 1 116 ? -0.344 7.863 12.273 1 95.38 116 TYR B O 1
ATOM 1900 N N . PHE B 1 117 ? -1.206 8.125 10.188 1 96.75 117 PHE B N 1
ATOM 1901 C CA . PHE B 1 117 ? -2.434 8.797 10.602 1 96.75 117 PHE B CA 1
ATOM 1902 C C . PHE B 1 117 ? -3.654 8.109 10.008 1 96.75 117 PHE B C 1
ATOM 1904 O O . PHE B 1 117 ? -3.682 7.809 8.812 1 96.75 117 PHE B O 1
ATOM 1911 N N . LYS B 1 118 ? -4.613 7.852 10.867 1 95.62 118 LYS B N 1
ATOM 1912 C CA . LYS B 1 118 ? -5.785 7.117 10.398 1 95.62 118 LYS B CA 1
ATOM 1913 C C . LYS B 1 118 ? -7.07 7.707 10.977 1 95.62 118 LYS B C 1
ATOM 1915 O O . LYS B 1 118 ? -7.09 8.156 12.125 1 95.62 118 LYS B O 1
ATOM 1920 N N . GLN B 1 119 ? -8.094 7.711 10.188 1 95.25 119 GLN B N 1
ATOM 1921 C CA . GLN B 1 119 ? -9.445 8.078 10.602 1 95.25 119 GLN B CA 1
ATOM 1922 C C . GLN B 1 119 ? -10.492 7.309 9.805 1 95.25 119 GLN B C 1
ATOM 1924 O O . GLN B 1 119 ? -10.352 7.117 8.602 1 95.25 119 GLN B O 1
ATOM 1929 N N . VAL B 1 120 ? -11.484 6.754 10.523 1 93.5 120 VAL B N 1
ATOM 1930 C CA . VAL B 1 120 ? -12.625 6.141 9.852 1 93.5 120 VAL B CA 1
ATOM 1931 C C . VAL B 1 120 ? -13.789 7.125 9.812 1 93.5 120 VAL B C 1
ATOM 1933 O O . VAL B 1 120 ? -14.133 7.727 10.836 1 93.5 120 VAL B O 1
ATOM 1936 N N . VAL B 1 121 ? -14.312 7.316 8.68 1 94.38 121 VAL B N 1
ATOM 1937 C CA . VAL B 1 121 ? -15.383 8.297 8.539 1 94.38 121 VAL B CA 1
ATOM 1938 C C . VAL B 1 121 ? -16.594 7.652 7.871 1 94.38 121 VAL B C 1
ATOM 1940 O O . VAL B 1 121 ? -16.453 6.676 7.129 1 94.38 121 VAL B O 1
#

pLDDT: mean 95.27, std 5.46, range [55.19, 98.81]

Radius of gyration: 18.73 Å; Cα contacts (8 Å, |Δi|>4): 462; chains: 2; bounding box: 45×52×38 Å

InterPro domains:
  IPR004220 5-carboxymethyl-2-hydroxymuconate isomerase [PF02962] (4-118)
  IPR004220 5-carboxymethyl-2-hydroxymuconate isomerase [PTHR37950] (3-120)
  IPR004220 5-carboxymethyl-2-hydroxymuconate isomerase [cd00580] (4-114)
  IPR014347 Tautomerase/MIF superfamily [G3DSA:3.30.429.10] (1-121)
  IPR014347 Tautomerase/MIF superfamily [SSF55331] (4-120)

Solvent-accessible surface area (backbone atoms only — not comparable to full-atom values): 13544 Å² total; per-residue (Å²): 132,53,53,35,41,34,46,31,42,30,39,54,84,54,75,45,58,38,63,68,53,43,50,49,52,51,52,52,51,50,38,70,69,67,70,40,55,73,89,38,55,46,72,51,75,44,75,31,78,40,62,39,33,24,92,63,56,83,58,41,41,40,39,35,40,38,34,31,46,52,85,72,49,72,65,56,48,46,51,50,46,51,53,47,49,54,60,59,70,65,48,79,32,41,75,49,92,68,94,54,48,35,42,39,36,37,35,59,40,76,37,59,54,92,77,58,86,88,86,91,130,131,55,53,33,42,33,46,31,41,28,40,52,86,52,76,43,56,37,62,66,54,42,49,43,53,52,39,51,49,50,37,70,70,67,70,39,55,49,84,40,29,37,36,34,50,44,74,34,79,80,77,75,46,90,95,62,56,82,58,40,41,39,41,36,39,39,32,32,45,54,85,72,49,70,66,59,49,52,50,51,50,50,51,47,51,55,59,58,70,65,48,77,32,39,76,50,92,68,93,54,58,67,48,78,43,76,44,82,40,76,36,59,57,86,40,50,40,76,50,79,83

Foldseek 3Di:
DKQKEKEKEKEPVLPQFQVVVLVVLLLVLVVVLVPDDSVRYHYDYDYDDDDDDPPHDPEIEMAMEIEIEPDDDPVSVVSSQVSSQVSVVVVPRGPDDDPHHYHYHYHYHYDHPVPDDDDDD/DKQKEKEKEKEPVLPQFQQVVLVVLLLVLVVVLVPDDSVRYHYDYDYDDDDDDPPRDPEIEMAMEIEIEPDDDPVSVVSSQVSNQVSVVVVPRGPDDDPHHYHYHYHYHYDYPVPDDDDDD

Sequence (242 aa):
MAMPHVVVDYSENLTGLNAKQLLEEINTTLIETELFSPEDIKSRARKDDVFLIGLGAEQAYIHAKVYILSGRTAEQKQLMGEQLLAALSNKKYLQQEFNKEIQLCVELVDMPREDYFKQVVMAMPHVVVDYSENLTGLNAKQLLEEINTTLIETELFSPEDIKSRARKDDVFLIGLGAEQAYIHAKVYILSGRTAEQKQLMGEQLLAALSNKKYLQQEFNKEIQLCVELVDMPREDYFKQVV

Secondary structure (DSSP, 8-state):
----EEEEEEETT-TTB-HHHHHHHHHHHHHHTTSS-GGG-EEEEEEESEEEETTT-S-EEEEEEEEEETT--HHHHHHHHHHHHHHHHT-TTBSS---S-EEEEEEEEEEPGGG------/----EEEEEEETT-TTB-HHHHHHHHHHHHHHTTSS-GGG-EEEEEEESS--STTT-S-EEEEEEEEEETT--HHHHHHHHHHHHHHHHT-TTBSS---S-EEEEEEEEEEPGGGEEEEE-

Organism: Acinetobacter pittii (strain PHEA-2) (NCBI:txid871585)

Nearest PDB structures (foldseek):
  3e6q-assembly3_H  TM=8.680E-01  e=1.047E-10  Pseudomonas aeruginosa
  6c9i-assembly1_H  TM=8.702E-01  e=1.195E-09  Pseudomonas aeruginosa PAO1
  4jcu-assembly1_A  TM=8.707E-01  e=1.774E-09  Deinococcus radiodurans R1 = ATCC 13939 = DSM 20539
  6vvw-assembly2_B  TM=7.411E-01  e=5.103E-05  Advenella mimigardefordensis DPN7
  6cuq-assembly1_A  TM=6.744E-01  e=2.643E-05  Entamoeba histolytica